Protein AF-A0A4V2A1J6-F1 (afdb_monomer)

Secondary structure (DSSP, 8-state):
-HHHH----HHHHHHHHTT--EEE-TT-EEEEETTEEEEE---EEESSS-S---EEEEEEEEEETTEEEEEEEEEEETTEEEETTT---PPSSS--EEEEE-SS--SEEEESTTS-S--B----EEETTEEEE--PPBPEE-TTS------EEEEEEEEETTEEEEEEEES-GGGEEEEEEEEESSSSS-EEEEEEEGGGGTT-SEEEEEESSPPSEEEEEEEEEEETTS-EEEPPPEEEEE--------

Mean predicted aligned error: 15.99 Å

Nearest PDB structures (foldseek):
  3s98-assembly1_A  TM=4.367E-01  e=2.893E-04  Homo sapiens
  5mhm-assembly2_B  TM=3.097E-01  e=1.158E-02  Homo sapiens
  5mhm-assembly1_A  TM=3.144E-01  e=5.064E-02  Homo sapiens
  5mhl-assembly1_A  TM=2.784E-01  e=3.152E-02  Homo sapiens
  5mhl-assembly2_B  TM=2.631E-01  e=2.836E-02  Homo sapiens

Radius of gyration: 21.98 Å; Cα contacts (8 Å, |Δi|>4): 526; chains: 1; bounding box: 65×44×62 Å

pLDDT: mean 73.3, std 16.02, range [34.88, 97.25]

Sequence (250 aa):
MEAVSGLDLSGMFNDWIYSKGHASYANARWNNVGNKAVLFLPQTAVSADSSHFDMPIVIRFKRTSPVADTTIVLFDKGRNLYRVNNGVLSSPSGGTLIQVTLPFTPMTVEFDPFAEILAVPNTVTNTATNPFTYTIPVIAKDPAIALLATRVVDFTAQKEGKNARISWSVEQSQDYNAFEIERSTNGTVFEKIGNQTAAQNNGARNFNYTDVNIPAGIVYYRIKVIEKDGNNFYTKIASINNKVQESFVV

Structure (mmCIF, N/CA/C/O backbone):
data_AF-A0A4V2A1J6-F1
#
_entry.id   AF-A0A4V2A1J6-F1
#
loop_
_atom_site.group_PDB
_atom_site.id
_atom_site.type_symbol
_atom_site.label_atom_id
_atom_site.label_alt_id
_atom_site.label_comp_id
_atom_site.label_asym_id
_atom_site.label_entity_id
_atom_site.label_seq_id
_atom_site.pdbx_PDB_ins_code
_atom_site.Cartn_x
_atom_site.Cartn_y
_atom_site.Cartn_z
_atom_site.occupancy
_atom_site.B_iso_or_equiv
_atom_site.auth_seq_id
_atom_site.auth_comp_id
_atom_site.auth_asym_id
_atom_site.auth_atom_id
_atom_site.pdbx_PDB_model_num
ATOM 1 N N . MET A 1 1 ? 5.999 -22.333 -8.482 1.00 47.06 1 MET A N 1
ATOM 2 C CA . MET A 1 1 ? 5.599 -20.910 -8.455 1.00 47.06 1 MET A CA 1
ATOM 3 C C . MET A 1 1 ? 4.203 -20.751 -7.867 1.00 47.06 1 MET A C 1
ATOM 5 O O . MET A 1 1 ? 4.110 -20.090 -6.850 1.00 47.06 1 MET A O 1
ATOM 9 N N . GLU A 1 2 ? 3.174 -21.440 -8.376 1.00 45.44 2 GLU A N 1
ATOM 10 C CA . GLU A 1 2 ? 1.811 -21.445 -7.789 1.00 45.44 2 GLU A CA 1
ATOM 11 C C . GLU A 1 2 ? 1.769 -21.931 -6.333 1.00 45.44 2 GLU A C 1
ATOM 13 O O . GLU A 1 2 ? 1.178 -21.284 -5.478 1.00 45.44 2 GLU A O 1
ATOM 18 N N . ALA A 1 3 ? 2.487 -23.013 -6.009 1.00 40.75 3 ALA A N 1
ATOM 19 C CA . ALA A 1 3 ? 2.591 -23.523 -4.636 1.00 40.75 3 ALA A CA 1
ATOM 20 C C . ALA A 1 3 ? 3.317 -22.565 -3.663 1.00 40.75 3 ALA A C 1
ATOM 22 O O . ALA A 1 3 ? 3.222 -22.730 -2.452 1.00 40.75 3 ALA A O 1
ATOM 23 N N . VAL A 1 4 ? 4.050 -21.577 -4.190 1.00 44.00 4 VAL A N 1
ATOM 24 C CA . VAL A 1 4 ? 4.798 -20.573 -3.412 1.00 44.00 4 VAL A CA 1
ATOM 25 C C . VAL A 1 4 ? 4.050 -19.233 -3.376 1.00 44.00 4 VAL A C 1
ATOM 27 O O . VAL A 1 4 ? 4.161 -18.502 -2.398 1.00 44.00 4 VAL A O 1
ATOM 30 N N . SER A 1 5 ? 3.271 -18.908 -4.415 1.00 51.34 5 SER A N 1
ATOM 31 C CA . SER A 1 5 ? 2.488 -17.670 -4.514 1.00 51.34 5 SER A CA 1
ATOM 32 C C . SER A 1 5 ? 1.039 -17.805 -4.037 1.00 51.34 5 SER A C 1
ATOM 34 O O . SER A 1 5 ? 0.431 -16.794 -3.695 1.00 51.34 5 SER A O 1
ATOM 36 N N . GLY A 1 6 ? 0.474 -19.016 -4.029 1.00 50.34 6 GLY A N 1
ATOM 37 C CA . GLY A 1 6 ? -0.945 -19.272 -3.759 1.00 50.34 6 GLY A CA 1
ATOM 38 C C . GLY A 1 6 ? -1.894 -18.777 -4.859 1.00 50.34 6 GLY A C 1
ATOM 39 O O . GLY A 1 6 ? -3.096 -18.679 -4.624 1.00 50.34 6 GLY A O 1
ATOM 40 N N . LEU A 1 7 ? -1.370 -18.427 -6.038 1.00 53.28 7 LEU A N 1
ATOM 41 C CA . LEU A 1 7 ? -2.133 -17.869 -7.157 1.00 53.28 7 LEU A CA 1
ATOM 42 C C . LEU A 1 7 ? -2.148 -18.845 -8.339 1.00 53.28 7 LEU A C 1
ATOM 44 O O . LEU A 1 7 ? -1.105 -19.396 -8.678 1.00 53.28 7 LEU A O 1
ATOM 48 N N . ASP A 1 8 ? -3.319 -19.006 -8.961 1.00 64.19 8 ASP A N 1
ATOM 49 C CA . ASP A 1 8 ? -3.513 -19.724 -10.231 1.00 64.19 8 ASP A CA 1
ATOM 50 C C . ASP A 1 8 ? -2.909 -18.921 -11.393 1.00 64.19 8 ASP A C 1
ATOM 52 O O . ASP A 1 8 ? -3.272 -17.756 -11.597 1.00 64.19 8 ASP A O 1
ATOM 56 N N . LEU A 1 9 ? -1.976 -19.542 -12.118 1.00 62.12 9 LEU A N 1
ATOM 57 C CA . LEU A 1 9 ? -1.235 -18.976 -13.245 1.00 62.12 9 LEU A CA 1
ATOM 58 C C . LEU A 1 9 ? -1.689 -19.556 -14.595 1.00 62.12 9 LEU A C 1
ATOM 60 O O . LEU A 1 9 ? -1.100 -19.232 -15.627 1.00 62.12 9 LEU A O 1
ATOM 64 N N . SER A 1 10 ? -2.746 -20.372 -14.625 1.00 66.19 10 SER A N 1
ATOM 65 C CA . SER A 1 10 ? -3.243 -21.023 -15.848 1.00 66.19 10 SER A CA 1
ATOM 66 C C . SER A 1 10 ? -3.598 -20.019 -16.953 1.00 66.19 10 SER A C 1
ATOM 68 O O . SER A 1 10 ? -3.353 -20.277 -18.131 1.00 66.19 10 SER A O 1
ATOM 70 N N . GLY A 1 11 ? -4.130 -18.848 -16.585 1.00 62.91 11 GLY A N 1
ATOM 71 C CA . GLY A 1 11 ? -4.428 -17.760 -17.526 1.00 62.91 11 GLY A CA 1
ATOM 72 C C . GLY A 1 11 ? -3.178 -17.217 -18.226 1.00 62.91 11 GLY A C 1
ATOM 73 O O . GLY A 1 11 ? -3.150 -17.136 -19.451 1.00 62.91 11 GLY A O 1
ATOM 74 N N . MET A 1 12 ? -2.111 -16.958 -17.461 1.00 64.81 12 MET A N 1
ATOM 75 C CA . MET A 1 12 ? -0.822 -16.480 -17.975 1.00 64.81 12 MET A CA 1
ATOM 76 C C . MET A 1 12 ? -0.219 -17.461 -18.992 1.00 64.81 12 MET A C 1
ATOM 78 O O . MET A 1 12 ? 0.225 -17.054 -20.064 1.00 64.81 12 MET A O 1
ATOM 82 N N . PHE A 1 13 ? -0.218 -18.762 -18.678 1.00 62.69 13 PHE A N 1
ATOM 83 C CA . PHE A 1 13 ? 0.326 -19.779 -19.583 1.00 62.69 13 PHE A CA 1
ATOM 84 C C . PHE A 1 13 ? -0.516 -19.947 -20.847 1.00 62.69 13 PHE A C 1
ATOM 86 O O . PHE A 1 13 ? 0.049 -20.129 -21.920 1.00 62.69 13 PHE A O 1
ATOM 93 N N . ASN A 1 14 ? -1.843 -19.849 -20.752 1.00 63.69 14 ASN A N 1
ATOM 94 C CA . ASN A 1 14 ? -2.707 -19.906 -21.929 1.00 63.69 14 ASN A CA 1
ATOM 95 C C . ASN A 1 14 ? -2.466 -18.711 -22.857 1.00 63.69 14 ASN A C 1
ATOM 97 O O . ASN A 1 14 ? -2.272 -18.899 -24.056 1.00 63.69 14 ASN A O 1
ATOM 101 N N . ASP A 1 15 ? -2.417 -17.494 -22.322 1.00 60.91 15 ASP A N 1
ATOM 102 C CA . ASP A 1 15 ? -2.165 -16.300 -23.133 1.00 60.91 15 ASP A CA 1
ATOM 103 C C . ASP A 1 15 ? -0.782 -16.340 -23.803 1.00 60.91 15 ASP A C 1
ATOM 105 O O . ASP A 1 15 ? -0.644 -15.934 -24.962 1.00 60.91 15 ASP A O 1
ATOM 109 N N . TRP A 1 16 ? 0.210 -16.923 -23.117 1.00 58.53 16 TRP A N 1
ATOM 110 C CA . TRP A 1 16 ? 1.543 -17.179 -23.660 1.00 58.53 16 TRP A CA 1
ATOM 111 C C . TRP A 1 16 ? 1.548 -18.245 -24.770 1.00 58.53 16 TRP A C 1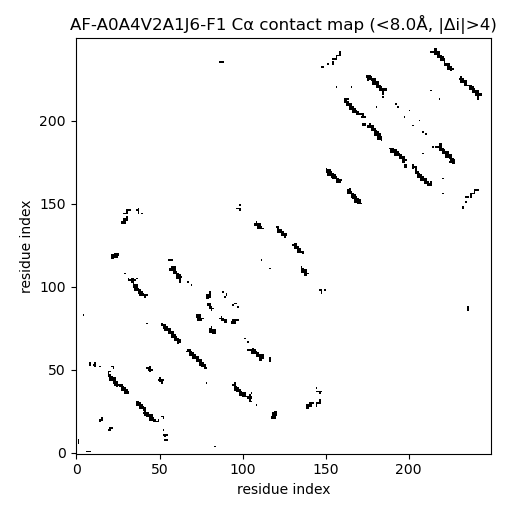
ATOM 113 O O . TRP A 1 16 ? 2.028 -17.976 -25.871 1.00 58.53 16 TRP A O 1
ATOM 123 N N . ILE A 1 17 ? 0.981 -19.433 -24.523 1.00 58.38 17 ILE A N 1
ATOM 124 C CA . ILE A 1 17 ? 0.930 -20.548 -25.492 1.00 58.38 17 ILE A CA 1
ATOM 125 C C . ILE A 1 17 ? 0.201 -20.126 -26.770 1.00 58.38 17 ILE A C 1
ATOM 127 O O . ILE A 1 17 ? 0.632 -20.458 -27.874 1.00 58.38 17 ILE A O 1
ATOM 131 N N . TYR A 1 18 ? -0.888 -19.370 -26.634 1.00 65.50 18 TYR A N 1
ATOM 132 C CA . TYR A 1 18 ? -1.712 -18.954 -27.767 1.00 65.50 18 TYR A CA 1
ATOM 133 C C . TYR A 1 18 ? -1.254 -17.640 -28.413 1.00 65.50 18 TYR A C 1
ATOM 135 O O . TYR A 1 18 ? -1.967 -17.115 -29.264 1.00 65.50 18 TYR A O 1
ATOM 143 N N . SER A 1 19 ? -0.067 -17.123 -28.054 1.00 58.09 19 SER A N 1
ATOM 144 C CA . SER A 1 19 ? 0.533 -15.917 -28.651 1.00 58.09 19 SER A CA 1
ATOM 145 C C . SER A 1 19 ? -0.418 -14.719 -28.675 1.00 58.09 19 SER A C 1
ATOM 147 O O . SER A 1 19 ? -0.394 -13.906 -29.600 1.00 58.09 19 SER A O 1
ATOM 149 N N . LYS A 1 20 ? -1.252 -14.582 -27.640 1.00 63.62 20 LYS A N 1
ATOM 150 C CA . LYS A 1 20 ? -2.269 -13.531 -27.552 1.00 63.62 20 LYS A CA 1
ATOM 151 C C . LYS A 1 20 ? -1.681 -12.161 -27.231 1.00 63.62 20 LYS A C 1
ATOM 153 O O . LYS A 1 20 ? -2.426 -11.297 -26.811 1.00 63.62 20 LYS A O 1
ATOM 158 N N . GLY A 1 21 ? -0.378 -11.945 -27.420 1.00 69.50 21 GLY A N 1
ATOM 159 C CA . GLY A 1 21 ? 0.348 -10.712 -27.118 1.00 69.50 21 GLY A CA 1
ATOM 160 C C . GLY A 1 21 ? 1.151 -10.768 -25.820 1.00 69.50 21 GLY A C 1
ATOM 161 O O . GLY A 1 21 ? 1.456 -11.843 -25.309 1.00 69.50 21 GLY A O 1
ATOM 162 N N . HIS A 1 22 ? 1.557 -9.598 -25.324 1.00 71.62 22 HIS A N 1
ATOM 163 C CA . HIS A 1 22 ? 2.368 -9.471 -24.110 1.00 71.62 22 HIS A CA 1
ATOM 164 C C . HIS A 1 22 ? 2.013 -8.208 -23.325 1.00 71.62 22 HIS A C 1
ATOM 166 O O . HIS A 1 22 ? 1.487 -7.236 -23.868 1.00 71.62 22 HIS A O 1
ATOM 172 N N . ALA A 1 23 ? 2.342 -8.201 -22.041 1.00 76.88 23 ALA A N 1
ATOM 173 C CA . ALA A 1 23 ? 2.271 -7.008 -21.217 1.00 76.88 23 ALA A CA 1
ATOM 174 C C . ALA A 1 23 ? 3.531 -6.147 -21.346 1.00 76.88 23 ALA A C 1
ATOM 176 O O . ALA A 1 23 ? 4.656 -6.647 -21.426 1.00 76.88 23 ALA A O 1
ATOM 177 N N . SER A 1 24 ? 3.335 -4.834 -21.308 1.00 76.94 24 SER A N 1
ATOM 178 C CA . SER A 1 24 ? 4.396 -3.832 -21.290 1.00 76.94 24 SER A CA 1
ATOM 179 C C . SER A 1 24 ? 4.245 -2.917 -20.081 1.00 76.94 24 SER A C 1
ATOM 181 O O . SER A 1 24 ? 3.139 -2.469 -19.783 1.00 76.94 24 SER A O 1
ATOM 183 N N . TYR A 1 25 ? 5.367 -2.597 -19.432 1.00 79.25 25 TYR A N 1
ATOM 184 C CA . TYR A 1 25 ? 5.448 -1.627 -18.332 1.00 79.25 25 TYR A CA 1
ATOM 185 C C . TYR A 1 25 ? 6.340 -0.438 -18.697 1.00 79.25 25 TYR A C 1
ATOM 187 O O . TYR A 1 25 ? 7.050 0.101 -17.852 1.00 79.25 25 TYR A O 1
ATOM 195 N N . ALA A 1 26 ? 6.326 -0.015 -19.964 1.00 74.62 26 ALA A N 1
ATOM 196 C CA . ALA A 1 26 ? 7.235 1.010 -20.486 1.00 74.62 26 ALA A CA 1
ATOM 197 C C . ALA A 1 26 ? 7.223 2.342 -19.706 1.00 74.62 26 ALA A C 1
ATOM 199 O O . ALA A 1 26 ? 8.220 3.056 -19.698 1.00 74.62 26 ALA A O 1
ATOM 200 N N . ASN A 1 27 ? 6.118 2.662 -19.025 1.00 74.00 27 ASN A N 1
ATOM 201 C CA . ASN A 1 27 ? 5.972 3.874 -18.211 1.00 74.00 27 ASN A CA 1
ATOM 202 C C . ASN A 1 27 ? 6.105 3.601 -16.705 1.00 74.00 27 ASN A C 1
ATOM 204 O O . ASN A 1 27 ? 5.568 4.353 -15.886 1.00 74.00 27 ASN A O 1
ATOM 208 N N . ALA A 1 28 ? 6.773 2.507 -16.331 1.00 80.50 28 ALA A N 1
ATOM 209 C CA . ALA A 1 28 ? 7.104 2.236 -14.946 1.00 80.50 28 ALA A CA 1
ATOM 210 C C . ALA A 1 28 ? 7.946 3.382 -14.379 1.00 80.50 28 ALA A C 1
ATOM 212 O O . ALA A 1 28 ? 8.952 3.798 -14.955 1.00 80.50 28 ALA A O 1
ATOM 213 N N . ARG A 1 29 ? 7.534 3.886 -13.223 1.00 81.06 29 ARG A N 1
ATOM 214 C CA . ARG A 1 29 ? 8.205 4.987 -12.528 1.00 81.06 29 ARG A CA 1
ATOM 215 C C . ARG A 1 29 ? 8.158 4.734 -11.027 1.00 81.06 29 ARG A C 1
ATOM 217 O O . ARG A 1 29 ? 7.282 4.017 -10.541 1.00 81.06 29 ARG A O 1
ATOM 224 N N . TRP A 1 30 ? 9.105 5.287 -10.282 1.00 83.81 30 TRP A N 1
ATOM 225 C CA . TRP A 1 30 ? 9.179 5.089 -8.835 1.00 83.81 30 TRP A CA 1
ATOM 226 C C . TRP A 1 30 ? 9.566 6.362 -8.092 1.00 83.81 30 TRP A C 1
ATOM 228 O O . TRP A 1 30 ? 10.126 7.287 -8.668 1.00 83.81 30 TRP A O 1
ATOM 238 N N . ASN A 1 31 ? 9.299 6.405 -6.795 1.00 78.94 31 ASN A N 1
ATOM 239 C CA . ASN A 1 31 ? 9.805 7.443 -5.905 1.00 78.94 31 ASN A CA 1
ATOM 240 C C . ASN A 1 31 ? 10.069 6.859 -4.516 1.00 78.94 31 ASN A C 1
ATOM 242 O O . ASN A 1 31 ? 9.611 5.759 -4.205 1.00 78.94 31 ASN A O 1
ATOM 246 N N . ASN A 1 32 ? 10.798 7.575 -3.664 1.00 76.44 32 ASN A N 1
ATOM 247 C CA . ASN A 1 32 ? 10.993 7.166 -2.279 1.00 76.44 32 ASN A CA 1
ATOM 248 C C . ASN A 1 32 ? 11.185 8.343 -1.322 1.00 76.44 32 ASN A C 1
ATOM 250 O O . ASN A 1 32 ? 11.805 9.347 -1.670 1.00 76.44 32 ASN A O 1
ATOM 254 N N . VAL A 1 33 ? 10.739 8.150 -0.080 1.00 72.50 33 VAL A N 1
ATOM 255 C CA . VAL A 1 33 ? 11.100 8.976 1.079 1.00 72.50 33 VAL A CA 1
ATOM 256 C C . VAL A 1 33 ? 11.675 8.047 2.141 1.00 72.50 33 VAL A C 1
ATOM 258 O O . VAL A 1 33 ? 11.005 7.135 2.625 1.00 72.50 33 VAL A O 1
ATOM 261 N N . GLY A 1 34 ? 12.956 8.237 2.464 1.00 77.88 34 GLY A N 1
ATOM 262 C CA . GLY A 1 34 ? 13.694 7.290 3.297 1.00 77.88 34 GLY A CA 1
ATOM 263 C C . GLY A 1 34 ? 13.646 5.874 2.711 1.00 77.88 34 GLY A C 1
ATOM 264 O O . GLY A 1 34 ? 13.863 5.672 1.514 1.00 77.88 34 GLY A O 1
ATOM 265 N N . ASN A 1 35 ? 13.328 4.896 3.553 1.00 73.31 35 ASN A N 1
ATOM 266 C CA . ASN A 1 35 ? 13.247 3.482 3.190 1.00 73.31 35 ASN A CA 1
ATOM 267 C C . ASN A 1 35 ? 11.887 3.043 2.615 1.00 73.31 35 ASN A C 1
ATOM 269 O O . ASN A 1 35 ? 11.671 1.848 2.407 1.00 73.31 35 ASN A O 1
ATOM 273 N N . LYS A 1 36 ? 10.969 3.981 2.365 1.00 68.88 36 LYS A N 1
ATOM 274 C CA . LYS A 1 36 ? 9.671 3.709 1.741 1.00 68.88 36 LYS A CA 1
ATOM 275 C C . LYS A 1 36 ? 9.736 4.058 0.266 1.00 68.88 36 LYS A C 1
ATOM 277 O O . LYS A 1 36 ? 9.927 5.223 -0.076 1.00 68.88 36 LYS A O 1
ATOM 282 N N . ALA A 1 37 ? 9.579 3.056 -0.591 1.00 78.25 37 ALA A N 1
ATOM 283 C CA . ALA A 1 37 ? 9.518 3.222 -2.035 1.00 78.25 37 ALA A CA 1
ATOM 284 C C . ALA A 1 37 ? 8.089 3.033 -2.543 1.00 78.25 37 ALA A C 1
ATOM 286 O O . ALA A 1 37 ? 7.386 2.134 -2.090 1.00 78.25 37 ALA A O 1
ATOM 287 N N . VAL A 1 38 ? 7.686 3.843 -3.516 1.00 75.44 38 VAL A N 1
ATOM 288 C CA . VAL A 1 38 ? 6.442 3.675 -4.271 1.00 75.44 38 VAL A CA 1
ATOM 289 C C . VAL A 1 38 ? 6.781 3.413 -5.720 1.00 75.44 38 VAL A C 1
ATOM 291 O O . VAL A 1 38 ? 7.600 4.116 -6.305 1.00 75.44 38 VAL A O 1
ATOM 294 N N . LEU A 1 39 ? 6.149 2.395 -6.283 1.00 80.94 39 LEU A N 1
ATOM 295 C CA . LEU A 1 39 ? 6.241 2.018 -7.684 1.00 80.94 39 LEU A CA 1
ATOM 296 C C . LEU A 1 39 ? 4.904 2.327 -8.346 1.00 80.94 39 LEU A C 1
ATOM 298 O O . LEU A 1 39 ? 3.865 2.008 -7.782 1.00 80.94 39 LEU A O 1
ATOM 302 N N . PHE A 1 40 ? 4.938 2.899 -9.540 1.00 77.12 40 PHE A N 1
ATOM 303 C CA . PHE A 1 40 ? 3.832 2.941 -10.487 1.00 77.12 40 PHE A CA 1
ATOM 304 C C . PHE A 1 40 ? 4.202 2.014 -11.648 1.00 77.12 40 PHE A C 1
ATOM 306 O O . PHE A 1 40 ? 5.189 2.280 -12.330 1.00 77.12 40 PHE A O 1
ATOM 313 N N . LEU A 1 41 ? 3.454 0.936 -11.864 1.00 81.06 41 LEU A N 1
ATOM 314 C CA . LEU A 1 41 ? 3.712 -0.091 -12.881 1.00 81.06 41 LEU A CA 1
ATOM 315 C C . LEU A 1 41 ? 2.540 -0.211 -13.874 1.00 81.06 41 LEU A C 1
ATOM 317 O O . LEU A 1 41 ? 1.743 -1.142 -13.767 1.00 81.06 41 LEU A O 1
ATOM 321 N N . PRO A 1 42 ? 2.362 0.753 -14.799 1.00 75.94 42 PRO A N 1
ATOM 322 C CA . PRO A 1 42 ? 1.215 0.796 -15.705 1.00 75.94 42 PRO A CA 1
ATOM 323 C C . PRO A 1 42 ? 1.359 -0.294 -16.744 1.00 75.94 42 PRO A C 1
ATOM 325 O O . PRO A 1 42 ? 2.266 -0.232 -17.574 1.00 75.94 42 PRO A O 1
ATOM 328 N N . GLN A 1 43 ? 0.460 -1.271 -16.698 1.00 80.06 43 GLN A N 1
ATOM 329 C CA . GLN A 1 43 ? 0.437 -2.308 -17.704 1.00 80.06 43 GLN A CA 1
ATOM 330 C C . GLN A 1 43 ? -0.315 -1.829 -18.942 1.00 80.06 43 GLN A C 1
ATOM 332 O O . GLN A 1 43 ? -1.500 -1.495 -18.881 1.00 80.06 43 GLN A O 1
ATOM 337 N N . THR A 1 44 ? 0.366 -1.868 -20.077 1.00 74.88 44 THR A N 1
ATOM 338 C CA . THR A 1 44 ? -0.260 -1.793 -21.392 1.00 74.88 44 THR A CA 1
ATOM 339 C C . THR A 1 44 ? -0.248 -3.189 -21.994 1.00 74.88 44 THR A C 1
ATOM 341 O O . THR A 1 44 ? 0.821 -3.765 -22.199 1.00 74.88 44 THR A O 1
ATOM 344 N N . ALA A 1 45 ? -1.426 -3.735 -22.289 1.00 69.62 45 ALA A N 1
ATOM 345 C CA . ALA A 1 45 ? -1.527 -4.953 -23.078 1.00 69.62 45 ALA A CA 1
ATOM 346 C C . ALA A 1 45 ? -1.188 -4.642 -24.539 1.00 69.62 45 ALA A C 1
ATOM 348 O O . ALA A 1 45 ? -1.796 -3.773 -25.163 1.00 69.62 45 ALA A O 1
ATOM 349 N N . VAL A 1 46 ? -0.212 -5.355 -25.087 1.00 64.00 46 VAL A N 1
ATOM 350 C CA . VAL A 1 46 ? 0.168 -5.281 -26.495 1.00 64.00 46 VAL A CA 1
ATOM 351 C C . VAL A 1 46 ? -0.473 -6.475 -27.198 1.00 64.00 46 VAL A C 1
ATOM 353 O O . VAL A 1 46 ? 0.184 -7.482 -27.464 1.00 64.00 46 VAL A O 1
ATOM 356 N N . SER A 1 47 ? -1.792 -6.397 -27.416 1.00 64.94 47 SER A N 1
ATOM 357 C CA . SER A 1 47 ? -2.555 -7.403 -28.167 1.00 64.94 47 SER A CA 1
ATOM 358 C C . SER A 1 47 ? -3.894 -6.906 -28.710 1.00 64.94 47 SER A C 1
ATOM 360 O O . SER A 1 47 ? -4.412 -5.898 -28.236 1.00 64.94 47 SER A O 1
ATOM 362 N N . ALA A 1 48 ? -4.463 -7.642 -29.672 1.00 55.03 48 ALA A N 1
ATOM 363 C CA . ALA A 1 48 ? -5.799 -7.384 -30.215 1.00 55.03 48 ALA A CA 1
ATOM 364 C C . ALA A 1 48 ? -6.944 -7.941 -29.340 1.00 55.03 48 ALA A C 1
ATOM 366 O O . ALA A 1 48 ? -8.049 -7.404 -29.387 1.00 55.03 48 ALA A O 1
ATOM 367 N N . ASP A 1 49 ? -6.679 -8.973 -28.529 1.00 58.12 49 ASP A N 1
ATOM 368 C CA . ASP A 1 49 ? -7.727 -9.797 -27.900 1.00 58.12 49 ASP A CA 1
ATOM 369 C C . ASP A 1 49 ? -7.799 -9.672 -26.373 1.00 58.12 49 ASP A C 1
ATOM 371 O O . ASP A 1 49 ? -8.808 -10.033 -25.766 1.00 58.12 49 ASP A O 1
ATOM 375 N N . SER A 1 50 ? -6.749 -9.153 -25.734 1.00 64.19 50 SER A N 1
ATOM 376 C CA . SER A 1 50 ? -6.728 -8.886 -24.300 1.00 64.19 50 SER A CA 1
ATOM 377 C C . SER A 1 50 ? -6.313 -7.451 -24.003 1.00 64.19 50 SER A C 1
ATOM 379 O O . SER A 1 50 ? -5.343 -6.926 -24.547 1.00 64.19 50 SER A O 1
ATOM 381 N N . SER A 1 51 ? -7.046 -6.823 -23.083 1.00 69.25 51 SER A N 1
ATOM 382 C CA . SER A 1 51 ? -6.722 -5.492 -22.559 1.00 69.25 51 SER A CA 1
ATOM 383 C C . SER A 1 51 ? -5.826 -5.534 -21.316 1.00 69.25 51 SER A C 1
ATOM 385 O O . SER A 1 51 ? -5.480 -4.475 -20.793 1.00 69.25 51 SER A O 1
ATOM 387 N N . HIS A 1 52 ? -5.488 -6.731 -20.814 1.00 76.50 52 HIS A N 1
ATOM 388 C CA . HIS A 1 52 ? -4.696 -6.927 -19.599 1.00 76.50 52 HIS A CA 1
ATOM 389 C C . HIS A 1 52 ? -4.184 -8.370 -19.475 1.00 76.50 52 HIS A C 1
ATOM 391 O O . HIS A 1 52 ? -4.925 -9.308 -19.751 1.00 76.50 52 HIS A O 1
ATOM 397 N N . PHE A 1 53 ? -2.962 -8.554 -18.992 1.00 76.62 53 PHE A N 1
ATOM 398 C CA . PHE A 1 53 ? -2.370 -9.859 -18.718 1.00 76.62 53 PHE A CA 1
ATOM 399 C C . PHE A 1 53 ? -2.056 -10.004 -17.235 1.00 76.62 53 PHE A C 1
ATOM 401 O O . PHE A 1 53 ? -1.404 -9.147 -16.639 1.00 76.62 53 PHE A O 1
ATOM 408 N N . ASP A 1 54 ? -2.462 -11.127 -16.658 1.00 79.00 54 ASP A N 1
ATOM 409 C CA . ASP A 1 54 ? -2.049 -11.483 -15.309 1.00 79.00 54 ASP A CA 1
ATOM 410 C C . ASP A 1 54 ? -0.595 -11.981 -15.348 1.00 79.00 54 ASP A C 1
ATOM 412 O O . ASP A 1 54 ? -0.265 -12.887 -16.117 1.00 79.00 54 ASP A O 1
ATOM 416 N N . MET A 1 55 ? 0.291 -11.408 -14.531 1.00 77.12 55 MET A N 1
ATOM 417 C CA . MET A 1 55 ? 1.714 -11.749 -14.570 1.00 77.12 55 MET A CA 1
ATOM 418 C C . MET A 1 55 ? 2.477 -11.463 -13.271 1.00 77.12 55 MET A C 1
ATOM 420 O O . MET A 1 55 ? 2.181 -10.494 -12.566 1.00 77.12 55 MET A O 1
ATOM 424 N N . PRO A 1 56 ? 3.520 -12.252 -12.962 1.00 80.00 56 PRO A N 1
ATOM 425 C CA . PRO A 1 56 ? 4.505 -11.869 -11.964 1.00 80.00 56 PRO A CA 1
ATOM 426 C C . PRO A 1 56 ? 5.365 -10.698 -12.462 1.00 80.00 56 PRO A C 1
ATOM 428 O O . PRO A 1 56 ? 5.728 -10.620 -13.635 1.00 80.00 56 PRO A O 1
ATOM 431 N N . ILE A 1 57 ? 5.740 -9.812 -11.543 1.00 81.50 57 ILE A N 1
ATOM 432 C CA . ILE A 1 57 ? 6.685 -8.717 -11.762 1.00 81.50 57 ILE A CA 1
ATOM 433 C C . ILE A 1 57 ? 7.813 -8.830 -10.736 1.00 81.50 57 ILE A C 1
ATOM 435 O O . ILE A 1 57 ? 7.557 -8.858 -9.532 1.00 81.50 57 ILE A O 1
ATOM 439 N N . VAL A 1 58 ? 9.067 -8.845 -11.189 1.00 84.12 58 VAL A N 1
ATOM 440 C CA . VAL A 1 58 ? 10.247 -8.887 -10.313 1.00 84.12 58 VAL A CA 1
ATOM 441 C C . VAL A 1 58 ? 10.911 -7.514 -10.285 1.00 84.12 58 VAL A C 1
ATOM 443 O O . VAL A 1 58 ? 11.208 -6.942 -11.331 1.00 84.12 58 VAL A O 1
ATOM 446 N N . ILE A 1 59 ? 11.152 -6.980 -9.086 1.00 86.00 59 ILE A N 1
ATOM 447 C CA . ILE A 1 59 ? 11.750 -5.654 -8.883 1.00 86.00 59 ILE A CA 1
ATOM 448 C C . ILE A 1 59 ? 12.909 -5.765 -7.896 1.00 86.00 59 ILE A C 1
ATOM 450 O O . ILE A 1 59 ? 12.749 -6.343 -6.819 1.00 86.00 59 ILE A O 1
ATOM 454 N N . ARG A 1 60 ? 14.059 -5.164 -8.215 1.00 88.25 60 ARG A N 1
ATOM 455 C CA . ARG A 1 60 ? 15.204 -5.073 -7.296 1.00 88.25 60 ARG A CA 1
ATOM 456 C C . ARG A 1 60 ? 15.525 -3.631 -6.942 1.00 88.25 60 ARG A C 1
ATOM 458 O O . ARG A 1 60 ? 15.723 -2.795 -7.812 1.00 88.25 60 ARG A O 1
ATOM 465 N N . PHE A 1 61 ? 15.654 -3.370 -5.648 1.00 87.38 61 PHE A N 1
ATOM 466 C CA . PHE A 1 61 ? 16.111 -2.104 -5.084 1.00 87.38 61 PHE A CA 1
ATOM 467 C C . PHE A 1 61 ? 17.585 -2.200 -4.698 1.00 87.38 61 PHE A C 1
ATOM 469 O O . PHE A 1 61 ? 17.994 -3.225 -4.152 1.00 87.38 61 PHE A O 1
ATOM 476 N N . LYS A 1 62 ? 18.367 -1.135 -4.920 1.00 88.50 62 LYS A N 1
ATOM 477 C CA . LYS A 1 62 ? 19.790 -1.065 -4.535 1.00 88.50 62 LYS A CA 1
ATOM 478 C C . LYS A 1 62 ? 20.139 0.237 -3.810 1.00 88.50 62 LYS A C 1
ATOM 480 O O . LYS A 1 62 ? 19.571 1.291 -4.098 1.00 88.50 62 LYS A O 1
ATOM 485 N N . ARG A 1 63 ? 21.117 0.174 -2.903 1.00 88.62 63 ARG A N 1
ATOM 486 C CA . ARG A 1 63 ? 21.814 1.307 -2.266 1.00 88.62 63 ARG A CA 1
ATOM 487 C C . ARG A 1 63 ? 23.324 1.138 -2.460 1.00 88.62 63 ARG A C 1
ATOM 489 O O . ARG A 1 63 ? 23.825 0.030 -2.299 1.00 88.62 63 ARG A O 1
ATOM 496 N N . THR A 1 64 ? 24.049 2.214 -2.784 1.00 81.81 64 THR A N 1
ATOM 497 C CA . THR A 1 64 ? 25.495 2.148 -3.090 1.00 81.81 64 THR A CA 1
ATOM 498 C C . THR A 1 64 ? 26.403 2.274 -1.866 1.00 81.81 64 THR A C 1
ATOM 500 O O . THR A 1 64 ? 27.547 1.835 -1.924 1.00 81.81 64 THR A O 1
ATOM 503 N N . SER A 1 65 ? 25.921 2.833 -0.750 1.00 80.88 65 SER A N 1
ATOM 504 C CA . SER A 1 65 ? 26.695 2.912 0.493 1.00 80.88 65 SER A CA 1
ATOM 505 C C . SER A 1 65 ? 25.811 2.905 1.755 1.00 80.88 65 SER A C 1
ATOM 507 O O . SER A 1 65 ? 24.931 3.760 1.887 1.00 80.88 65 SER A O 1
ATOM 509 N N . PRO A 1 66 ? 26.021 1.953 2.688 1.00 80.38 66 PRO A N 1
ATOM 510 C CA . PRO A 1 66 ? 26.684 0.673 2.436 1.00 80.38 66 PRO A CA 1
ATOM 511 C C . PRO A 1 66 ? 25.908 -0.120 1.369 1.00 80.38 66 PRO A C 1
ATOM 513 O O . PRO A 1 66 ? 24.689 0.059 1.229 1.00 80.38 66 PRO A O 1
ATOM 516 N N . VAL A 1 67 ? 26.622 -0.962 0.612 1.00 86.62 67 VAL A N 1
ATOM 517 C CA . VAL A 1 67 ? 26.045 -1.783 -0.465 1.00 86.62 67 VAL A CA 1
ATOM 518 C C . VAL A 1 67 ? 24.957 -2.676 0.120 1.00 86.62 67 VAL A C 1
ATOM 520 O O . VAL A 1 67 ? 25.224 -3.499 0.991 1.00 86.62 67 VAL A O 1
ATOM 523 N N . ALA A 1 68 ? 23.723 -2.470 -0.327 1.00 87.38 68 ALA A N 1
ATOM 524 C CA . ALA A 1 68 ? 22.574 -3.261 0.089 1.00 87.38 68 ALA A CA 1
ATOM 525 C C . ALA A 1 68 ? 21.597 -3.395 -1.076 1.00 87.38 68 ALA A C 1
ATOM 527 O O . ALA A 1 68 ? 21.369 -2.427 -1.808 1.00 87.38 68 ALA A O 1
ATOM 528 N N . ASP A 1 69 ? 21.008 -4.575 -1.229 1.00 89.81 69 ASP A N 1
ATOM 529 C CA . ASP A 1 69 ? 19.973 -4.844 -2.212 1.00 89.81 69 ASP A CA 1
ATOM 530 C C . ASP A 1 69 ? 18.792 -5.617 -1.608 1.00 89.81 69 ASP A C 1
ATOM 532 O O . ASP A 1 69 ? 18.849 -6.206 -0.528 1.00 89.81 69 ASP A O 1
ATOM 536 N N . THR A 1 70 ? 17.636 -5.515 -2.255 1.00 85.31 70 THR A N 1
ATOM 537 C CA . THR A 1 70 ? 16.429 -6.260 -1.882 1.00 85.31 70 THR A CA 1
ATOM 538 C C . THR A 1 70 ? 15.614 -6.499 -3.139 1.00 85.31 70 THR A C 1
ATOM 540 O O . THR A 1 70 ? 15.265 -5.551 -3.842 1.00 85.31 70 THR A O 1
ATOM 543 N N . THR A 1 71 ? 15.311 -7.766 -3.418 1.00 86.81 71 THR A N 1
ATOM 544 C CA . THR A 1 71 ? 14.462 -8.171 -4.545 1.00 86.81 71 THR A CA 1
ATOM 545 C C . THR A 1 71 ? 13.082 -8.543 -4.021 1.00 86.81 71 THR A C 1
ATOM 547 O O . THR A 1 71 ? 12.963 -9.234 -3.009 1.00 86.81 71 THR A O 1
ATOM 550 N N . ILE A 1 72 ? 12.040 -8.074 -4.697 1.00 80.69 72 ILE A N 1
ATOM 551 C CA . ILE A 1 72 ? 10.650 -8.399 -4.393 1.00 80.69 72 ILE A CA 1
ATOM 552 C C . ILE A 1 72 ? 9.963 -8.976 -5.626 1.00 80.69 72 ILE A C 1
ATOM 554 O O . ILE A 1 72 ? 10.326 -8.659 -6.760 1.00 80.69 72 ILE A O 1
ATOM 558 N N . VAL A 1 73 ? 8.932 -9.777 -5.376 1.00 81.94 73 VAL A N 1
ATOM 559 C CA . VAL A 1 73 ? 8.023 -10.285 -6.404 1.00 81.94 73 VAL A CA 1
ATOM 560 C C . VAL A 1 73 ? 6.639 -9.704 -6.149 1.00 81.94 73 VAL A C 1
ATOM 562 O O . VAL A 1 73 ? 6.122 -9.752 -5.027 1.00 81.94 73 VAL A O 1
ATOM 565 N N . LEU A 1 74 ? 6.067 -9.132 -7.197 1.00 80.81 74 LEU A N 1
ATOM 566 C CA . LEU A 1 74 ? 4.706 -8.630 -7.265 1.00 80.81 74 LEU A CA 1
ATOM 567 C C . LEU A 1 74 ? 3.913 -9.467 -8.269 1.00 80.81 74 LEU A C 1
ATOM 569 O O . LEU A 1 74 ? 4.492 -10.169 -9.092 1.00 80.81 74 LEU A O 1
ATOM 573 N N . PHE A 1 75 ? 2.596 -9.376 -8.210 1.00 79.19 75 PHE A N 1
ATOM 574 C CA . PHE A 1 75 ? 1.689 -9.956 -9.189 1.00 79.19 75 PHE A CA 1
ATOM 575 C C . PHE A 1 75 ? 0.760 -8.864 -9.691 1.00 79.19 75 PHE A C 1
ATOM 577 O O . PHE A 1 75 ? 0.085 -8.238 -8.882 1.00 79.19 75 PHE A O 1
ATOM 584 N N . ASP A 1 76 ? 0.729 -8.632 -10.996 1.00 80.62 76 ASP A N 1
ATOM 585 C CA . ASP A 1 76 ? -0.355 -7.893 -11.631 1.00 80.62 76 ASP A CA 1
ATOM 586 C C . ASP A 1 76 ? -1.448 -8.890 -11.990 1.00 80.62 76 ASP A C 1
ATOM 588 O O . ASP A 1 76 ? -1.178 -9.888 -12.656 1.00 80.62 76 ASP A O 1
ATOM 592 N N . LYS A 1 77 ? -2.647 -8.687 -11.455 1.00 76.56 77 LYS A N 1
ATOM 593 C CA . LYS A 1 77 ? -3.783 -9.572 -11.683 1.00 76.56 77 LYS A CA 1
ATOM 594 C C . LYS A 1 77 ? -5.072 -8.773 -11.727 1.00 76.56 77 LYS A C 1
ATOM 596 O O . LYS A 1 77 ? -5.401 -8.053 -10.784 1.00 76.56 77 LYS A O 1
ATOM 601 N N . GLY A 1 78 ? -5.836 -8.914 -12.805 1.00 72.25 78 GLY A N 1
ATOM 602 C CA . GLY A 1 78 ? -7.120 -8.231 -12.955 1.00 72.25 78 GLY A CA 1
ATOM 603 C C . GLY A 1 78 ? -7.027 -6.713 -12.750 1.00 72.25 78 GLY A C 1
ATOM 604 O O . GLY A 1 78 ? -7.907 -6.132 -12.113 1.00 72.25 78 GLY A O 1
ATOM 605 N N . ARG A 1 79 ? -5.963 -6.079 -13.266 1.00 72.06 79 ARG A N 1
ATOM 606 C CA . ARG A 1 79 ? -5.649 -4.638 -13.158 1.00 72.06 79 ARG A CA 1
ATOM 607 C C . ARG A 1 79 ? -5.345 -4.153 -11.739 1.00 72.06 79 ARG A C 1
ATOM 609 O O . ARG A 1 79 ? -5.603 -2.993 -11.413 1.00 72.06 79 ARG A O 1
ATOM 616 N N . ASN A 1 80 ? -4.832 -5.041 -10.896 1.00 72.69 80 ASN A N 1
ATOM 617 C CA . ASN A 1 80 ? -4.423 -4.743 -9.532 1.00 72.69 80 ASN A CA 1
ATOM 618 C C . ASN A 1 80 ? -3.047 -5.347 -9.256 1.00 72.69 80 ASN A C 1
ATOM 620 O O . ASN A 1 80 ? -2.766 -6.474 -9.654 1.00 72.69 80 ASN A O 1
ATOM 624 N N . LEU A 1 81 ? -2.221 -4.628 -8.494 1.00 75.50 81 LEU A N 1
ATOM 625 C CA . LEU A 1 81 ? -0.918 -5.115 -8.051 1.00 75.50 81 LEU A CA 1
ATOM 626 C C . LEU A 1 81 ? -1.005 -5.751 -6.658 1.00 75.50 81 LEU A C 1
ATOM 628 O O . LEU A 1 81 ? -1.523 -5.163 -5.707 1.00 75.50 81 LEU A O 1
ATOM 632 N N . TYR A 1 82 ? -0.415 -6.931 -6.514 1.00 71.62 82 TYR A N 1
ATOM 633 C CA . TYR A 1 82 ? -0.352 -7.703 -5.278 1.00 71.62 82 TYR A CA 1
ATOM 634 C C . TYR A 1 82 ? 1.102 -7.957 -4.889 1.00 71.62 82 TYR A C 1
ATOM 636 O O . TYR A 1 82 ? 1.930 -8.295 -5.730 1.00 71.62 82 TYR A O 1
ATOM 644 N N . ARG A 1 83 ? 1.424 -7.849 -3.597 1.00 69.75 83 ARG A N 1
ATOM 645 C CA . ARG A 1 83 ? 2.723 -8.270 -3.057 1.00 69.75 83 ARG A CA 1
ATOM 646 C C . ARG A 1 83 ? 2.606 -9.662 -2.447 1.00 69.75 83 ARG A C 1
ATOM 648 O O . ARG A 1 83 ? 1.710 -9.911 -1.637 1.00 69.75 83 ARG A O 1
ATOM 655 N N . VAL A 1 84 ? 3.554 -10.541 -2.762 1.00 57.69 84 VAL A N 1
ATOM 656 C CA . VAL A 1 84 ? 3.665 -11.852 -2.104 1.00 57.69 84 VAL A CA 1
ATOM 657 C C . VAL A 1 84 ? 3.934 -11.647 -0.609 1.00 57.69 84 VAL A C 1
ATOM 659 O O . VAL A 1 84 ? 4.790 -10.844 -0.238 1.00 57.69 84 VAL A O 1
ATOM 662 N N . ASN A 1 85 ? 3.191 -12.356 0.243 1.00 46.06 85 ASN A N 1
ATOM 663 C CA . ASN A 1 85 ? 3.284 -12.344 1.711 1.00 46.06 85 ASN A CA 1
ATOM 664 C C . ASN A 1 85 ? 2.787 -11.100 2.474 1.00 46.06 85 ASN A C 1
ATOM 666 O O . ASN A 1 85 ? 3.028 -11.053 3.673 1.00 46.06 85 ASN A O 1
ATOM 670 N N . ASN A 1 86 ? 2.077 -10.121 1.881 1.00 46.22 86 ASN A N 1
ATOM 671 C CA . ASN A 1 86 ? 1.568 -8.988 2.692 1.00 46.22 86 ASN A CA 1
ATOM 672 C C . ASN A 1 86 ? 0.239 -8.325 2.273 1.00 46.22 86 ASN A C 1
ATOM 674 O O . ASN A 1 86 ? -0.043 -7.214 2.718 1.00 46.22 86 ASN A O 1
ATOM 678 N N . GLY A 1 87 ? -0.618 -9.011 1.512 1.00 42.56 87 GLY A N 1
ATOM 679 C CA . GLY A 1 87 ? -2.002 -8.575 1.289 1.00 42.56 87 GLY A CA 1
ATOM 680 C C . GLY A 1 87 ? -2.169 -7.347 0.382 1.00 42.56 87 GLY A C 1
ATOM 681 O O . GLY A 1 87 ? -1.234 -6.616 0.074 1.00 42.56 87 GLY A O 1
ATOM 682 N N . VAL A 1 88 ? -3.400 -7.189 -0.096 1.00 41.72 88 VAL A N 1
ATOM 683 C CA . VAL A 1 88 ? -3.846 -6.261 -1.145 1.00 41.72 88 VAL A CA 1
ATOM 684 C C . VAL A 1 88 ? -3.518 -4.799 -0.811 1.00 41.72 88 VAL A C 1
ATOM 686 O O . VAL A 1 88 ? -3.954 -4.292 0.221 1.00 41.72 88 VAL A O 1
ATOM 689 N N . LEU A 1 89 ? -2.827 -4.099 -1.713 1.00 48.31 89 LEU A N 1
ATOM 690 C CA . LEU A 1 89 ? -2.865 -2.638 -1.787 1.00 48.31 89 LEU A CA 1
ATOM 691 C C . LEU A 1 89 ? -3.886 -2.310 -2.869 1.00 48.31 89 LEU A C 1
ATOM 693 O O . LEU A 1 89 ? -3.572 -2.310 -4.054 1.00 48.31 89 LEU A O 1
ATOM 697 N N . SER A 1 90 ? -5.148 -2.148 -2.471 1.00 39.62 90 SER A N 1
ATOM 698 C CA . SER A 1 90 ? -6.195 -1.820 -3.430 1.00 39.62 90 SER A CA 1
ATOM 699 C C . SER A 1 90 ? -5.862 -0.466 -4.020 1.00 39.62 90 SER A C 1
ATOM 701 O O . SER A 1 90 ? -5.813 0.537 -3.301 1.00 39.62 90 SER A O 1
ATOM 703 N N . SER A 1 91 ? -5.661 -0.431 -5.327 1.00 39.06 91 SER A N 1
ATOM 704 C CA . SE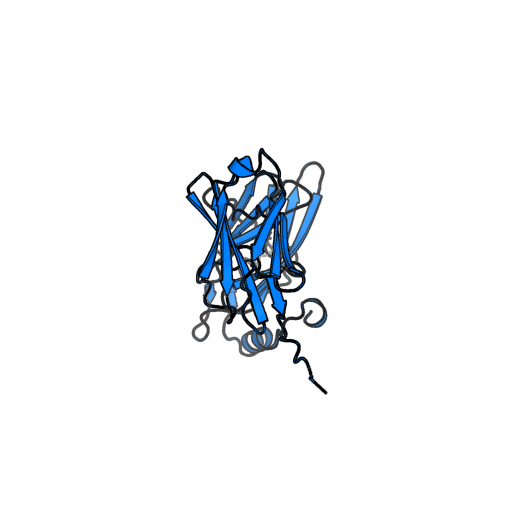R A 1 91 ? -5.775 0.824 -6.026 1.00 39.06 91 SER A CA 1
ATOM 705 C C . SER A 1 91 ? -7.239 1.286 -5.962 1.00 39.06 91 SER A C 1
ATOM 707 O O . SER A 1 91 ? -8.161 0.469 -6.062 1.00 39.06 91 SER A O 1
ATOM 709 N N . PRO A 1 92 ? -7.490 2.597 -5.904 1.00 36.75 92 PRO A N 1
ATOM 710 C CA . PRO A 1 92 ? -8.734 3.141 -6.415 1.00 36.75 92 PRO A CA 1
ATOM 711 C C . PRO A 1 92 ? -8.734 2.904 -7.934 1.00 36.75 92 PRO A C 1
ATOM 713 O O . PRO A 1 92 ? -7.825 3.373 -8.616 1.00 36.75 92 PRO A O 1
ATOM 716 N N . SER A 1 93 ? -9.673 2.099 -8.436 1.00 34.88 93 SER A N 1
ATOM 717 C CA . SER A 1 93 ? -10.050 1.955 -9.856 1.00 34.88 93 SER A CA 1
ATOM 718 C C . SER A 1 93 ? -8.906 1.976 -10.896 1.00 34.88 93 SER A C 1
ATOM 720 O O . SER A 1 93 ? -8.560 3.033 -11.419 1.00 34.88 93 SER A O 1
ATOM 722 N N . GLY A 1 94 ? -8.385 0.798 -11.267 1.00 47.62 94 GLY A N 1
ATOM 723 C CA . GLY A 1 94 ? -7.474 0.615 -12.414 1.00 47.62 94 GLY A CA 1
ATOM 724 C C . GLY A 1 94 ? -6.008 0.937 -12.135 1.00 47.62 94 GLY A C 1
ATOM 725 O O . GLY A 1 94 ? -5.306 1.443 -13.005 1.00 47.62 94 GLY A O 1
ATOM 726 N N . GLY A 1 95 ? -5.564 0.722 -10.908 1.00 53.12 95 GLY A N 1
ATOM 727 C CA . GLY A 1 95 ? -4.409 1.414 -10.390 1.00 53.12 95 GLY A CA 1
ATOM 728 C C . GLY A 1 95 ? -3.230 0.531 -10.054 1.00 53.12 95 GLY A C 1
ATOM 729 O O . GLY A 1 95 ? -3.238 -0.667 -9.797 1.00 53.12 95 GLY A O 1
ATOM 730 N N . THR A 1 96 ? -2.165 1.278 -10.112 1.00 63.50 96 THR A N 1
ATOM 731 C CA . THR A 1 96 ? -0.907 0.893 -10.703 1.00 63.50 96 THR A CA 1
ATOM 732 C C . THR A 1 96 ? 0.203 1.154 -9.693 1.00 63.50 96 THR A C 1
ATOM 734 O O . THR A 1 96 ? 1.377 0.980 -9.985 1.00 63.50 96 THR A O 1
ATOM 737 N N . LEU A 1 97 ? -0.180 1.641 -8.510 1.00 69.44 97 LEU A N 1
ATOM 738 C CA . LEU A 1 97 ? 0.687 2.120 -7.458 1.00 69.44 97 LEU A CA 1
ATOM 739 C C . LEU A 1 97 ? 0.819 1.066 -6.371 1.00 69.44 97 LEU A C 1
ATOM 741 O O . LEU A 1 97 ? -0.176 0.510 -5.910 1.00 69.44 97 LEU A O 1
ATOM 745 N N . ILE A 1 98 ? 2.044 0.849 -5.912 1.00 72.69 98 ILE A N 1
ATOM 746 C CA . ILE A 1 98 ? 2.331 -0.049 -4.804 1.00 72.69 98 ILE A CA 1
ATOM 747 C C . ILE A 1 98 ? 3.459 0.520 -3.944 1.00 72.69 98 ILE A C 1
ATOM 749 O O . ILE A 1 98 ? 4.481 0.965 -4.465 1.00 72.69 98 ILE A O 1
ATOM 753 N N . GLN A 1 99 ? 3.275 0.520 -2.621 1.00 75.50 99 GLN A N 1
ATOM 754 C CA . GLN A 1 99 ? 4.304 0.933 -1.666 1.00 75.50 99 GLN A CA 1
ATOM 755 C C . GLN A 1 99 ? 5.010 -0.278 -1.051 1.00 75.50 99 GLN A C 1
ATOM 757 O O . GLN A 1 99 ? 4.386 -1.276 -0.686 1.00 75.50 99 GLN A O 1
ATOM 762 N N . VAL A 1 100 ? 6.323 -0.155 -0.876 1.00 74.75 100 VAL A N 1
ATOM 763 C CA . VAL A 1 100 ? 7.197 -1.168 -0.294 1.00 74.75 100 VAL A CA 1
ATOM 764 C C . VAL A 1 100 ? 8.120 -0.511 0.732 1.00 74.75 100 VAL A C 1
ATOM 766 O O . VAL A 1 100 ? 8.790 0.477 0.438 1.00 74.75 100 VAL A O 1
ATOM 769 N N . THR A 1 101 ? 8.174 -1.075 1.938 1.00 78.25 101 THR A N 1
ATOM 770 C CA . THR A 1 101 ? 9.160 -0.699 2.963 1.00 78.25 101 THR A CA 1
ATOM 771 C C . THR A 1 101 ? 10.384 -1.601 2.844 1.00 78.25 101 THR A C 1
ATOM 773 O O . THR A 1 101 ? 10.250 -2.826 2.802 1.00 78.25 101 THR A O 1
ATOM 776 N N . LEU A 1 102 ? 11.568 -0.995 2.804 1.00 77.75 102 LEU A N 1
ATOM 777 C CA . LEU A 1 102 ? 12.855 -1.665 2.626 1.00 77.75 102 LEU A CA 1
ATOM 778 C C . LEU A 1 102 ? 13.713 -1.555 3.902 1.00 77.75 102 LEU A C 1
ATOM 780 O O . LEU A 1 102 ? 13.509 -0.645 4.710 1.00 77.75 102 LEU A O 1
ATOM 784 N N . PRO A 1 103 ? 14.709 -2.435 4.101 1.00 78.62 103 PRO A N 1
ATOM 785 C CA . PRO A 1 103 ? 15.651 -2.324 5.221 1.00 78.62 103 PRO A CA 1
ATOM 786 C C . PRO A 1 103 ? 16.683 -1.192 5.035 1.00 78.62 103 PRO A C 1
ATOM 788 O O . PRO A 1 103 ? 17.532 -0.969 5.895 1.00 78.62 103 PRO A O 1
ATOM 791 N N . PHE A 1 104 ? 16.629 -0.468 3.914 1.00 81.38 104 PHE A N 1
ATOM 792 C CA . PHE A 1 104 ? 17.505 0.652 3.583 1.00 81.38 104 PHE A CA 1
ATOM 793 C C . PHE A 1 104 ? 16.786 1.690 2.712 1.00 81.38 104 PHE A C 1
ATOM 795 O O . PHE A 1 104 ? 15.763 1.398 2.100 1.00 81.38 104 PHE A O 1
ATOM 802 N N . THR A 1 105 ? 17.351 2.895 2.616 1.00 84.12 105 THR A N 1
ATOM 803 C CA . THR A 1 105 ? 16.937 3.925 1.647 1.00 84.12 105 THR A CA 1
ATOM 804 C C . THR A 1 105 ? 17.440 3.550 0.248 1.00 84.12 105 THR A C 1
ATOM 806 O O . THR A 1 105 ? 18.658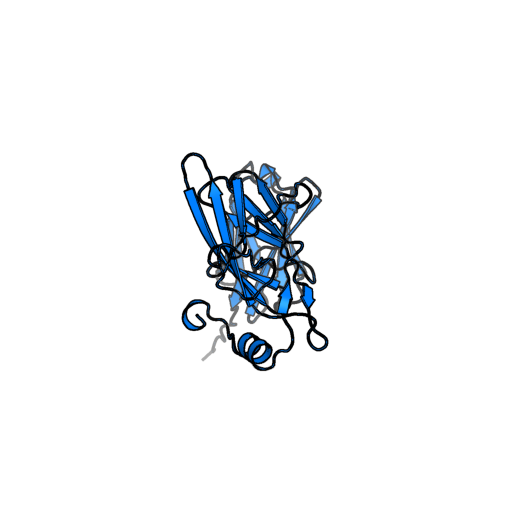 3.552 0.045 1.00 84.12 105 THR A O 1
ATOM 809 N N . PRO A 1 106 ? 16.561 3.206 -0.710 1.00 86.75 106 PRO A N 1
ATOM 810 C CA . PRO A 1 106 ? 16.978 2.829 -2.057 1.00 86.75 106 PRO A CA 1
ATOM 811 C C . PRO A 1 106 ? 17.455 4.045 -2.859 1.00 86.75 106 PRO A C 1
ATOM 813 O O . PRO A 1 106 ? 16.982 5.167 -2.668 1.00 86.75 106 PRO A O 1
ATOM 816 N N . MET A 1 107 ? 18.381 3.798 -3.782 1.00 85.88 107 MET A N 1
ATOM 817 C CA . MET A 1 107 ? 18.915 4.779 -4.730 1.00 85.88 107 MET A CA 1
ATOM 818 C C . MET A 1 107 ? 18.536 4.451 -6.171 1.00 85.88 107 MET A C 1
ATOM 820 O O . MET A 1 107 ? 18.284 5.367 -6.948 1.00 85.88 107 MET A O 1
ATOM 824 N N . THR A 1 108 ? 18.478 3.167 -6.522 1.00 86.19 108 THR A N 1
ATOM 825 C CA . THR A 1 108 ? 18.070 2.704 -7.852 1.00 86.19 108 THR A CA 1
ATOM 826 C C . THR A 1 108 ? 17.098 1.538 -7.753 1.00 86.19 108 THR A C 1
ATOM 828 O O . THR A 1 108 ? 17.056 0.822 -6.743 1.00 86.19 108 THR A O 1
ATOM 831 N N . VAL A 1 109 ? 16.309 1.372 -8.815 1.00 86.69 109 VAL A N 1
ATOM 832 C CA . VAL A 1 109 ? 15.335 0.294 -8.971 1.00 86.69 109 VAL A CA 1
ATOM 833 C C . VAL A 1 109 ? 15.491 -0.319 -10.353 1.00 86.69 109 VAL A C 1
ATOM 835 O O . VAL A 1 109 ? 15.501 0.394 -11.353 1.00 86.69 109 VAL A O 1
ATOM 838 N N . GLU A 1 110 ? 15.609 -1.637 -10.393 1.00 86.69 110 GLU A N 1
ATOM 839 C CA . GLU A 1 110 ? 15.751 -2.439 -11.604 1.00 86.69 110 GLU A CA 1
ATOM 840 C C . GLU A 1 110 ? 14.480 -3.260 -11.812 1.00 86.69 110 GLU A C 1
ATOM 842 O O . GLU A 1 110 ? 14.001 -3.919 -10.881 1.00 86.69 110 GLU A O 1
ATOM 847 N N . PHE A 1 111 ? 13.941 -3.201 -13.029 1.00 81.44 111 PHE A N 1
ATOM 848 C CA . PHE A 1 111 ? 12.845 -4.058 -13.461 1.00 81.44 111 PHE A CA 1
ATOM 849 C C . PHE A 1 111 ? 13.415 -5.342 -14.055 1.00 81.44 111 PHE A C 1
ATOM 851 O O . PHE A 1 111 ? 14.341 -5.277 -14.859 1.00 81.44 111 PHE A O 1
ATOM 858 N N . ASP A 1 112 ? 12.859 -6.483 -13.651 1.00 75.81 112 ASP A N 1
ATOM 859 C CA . ASP A 1 112 ? 13.281 -7.815 -14.088 1.00 75.81 112 ASP A CA 1
ATOM 860 C C . ASP A 1 112 ? 14.812 -7.995 -14.137 1.00 75.81 112 ASP A C 1
ATOM 862 O O . ASP A 1 112 ? 15.406 -8.213 -15.195 1.00 75.81 112 ASP A O 1
ATOM 866 N N . PRO A 1 113 ? 15.495 -7.897 -12.985 1.00 73.56 113 PRO A N 1
ATOM 867 C CA . PRO A 1 113 ? 16.955 -7.935 -12.925 1.00 73.56 113 PRO A CA 1
ATOM 868 C C . PRO A 1 113 ? 17.565 -9.278 -13.365 1.00 73.56 113 PRO A C 1
ATOM 870 O O . PRO A 1 113 ? 18.790 -9.384 -13.427 1.00 73.56 113 PRO A O 1
ATOM 873 N N . PHE A 1 114 ? 16.741 -10.301 -13.607 1.00 70.06 114 PHE A N 1
ATOM 874 C CA . PHE A 1 114 ? 17.161 -11.637 -14.021 1.00 70.06 114 PHE A CA 1
ATOM 875 C C . PHE A 1 114 ? 16.711 -12.002 -15.444 1.00 70.06 114 PHE A C 1
ATOM 877 O O . PHE A 1 114 ? 17.060 -13.082 -15.911 1.00 70.06 114 PHE A O 1
ATOM 884 N N . ALA A 1 115 ? 15.989 -11.113 -16.139 1.00 63.69 115 ALA A N 1
ATOM 885 C CA . ALA A 1 115 ? 15.380 -11.389 -17.442 1.00 63.69 115 ALA A CA 1
ATOM 886 C C . ALA A 1 115 ? 14.478 -12.647 -17.433 1.00 63.69 115 ALA A C 1
ATOM 888 O O . ALA A 1 115 ? 14.442 -13.407 -18.402 1.00 63.69 115 ALA A O 1
ATOM 889 N N . GLU A 1 116 ? 13.784 -12.894 -16.317 1.00 62.03 116 GLU A N 1
ATOM 890 C CA . GLU A 1 116 ? 12.958 -14.090 -16.101 1.00 62.03 116 GLU A CA 1
ATOM 891 C C . GLU A 1 116 ? 11.486 -13.876 -16.490 1.00 62.03 116 GLU A C 1
ATOM 893 O O . GLU A 1 116 ? 10.741 -14.852 -16.608 1.00 62.03 116 GLU A O 1
ATOM 898 N N . ILE A 1 117 ? 11.047 -12.628 -16.709 1.00 58.94 117 ILE A N 1
ATOM 899 C CA . ILE A 1 117 ? 9.667 -12.308 -17.095 1.00 58.94 117 ILE A CA 1
ATOM 900 C C . ILE A 1 117 ? 9.610 -11.714 -18.509 1.00 58.94 117 ILE A C 1
ATOM 902 O O . ILE A 1 117 ? 10.329 -10.790 -18.866 1.00 58.94 117 ILE A O 1
ATOM 906 N N . LEU A 1 118 ? 8.697 -12.219 -19.343 1.00 56.31 118 LEU A N 1
ATOM 907 C CA . LEU A 1 118 ? 8.526 -11.804 -20.748 1.00 56.31 118 LEU A CA 1
ATOM 908 C C . LEU A 1 118 ? 7.847 -10.425 -20.918 1.00 56.31 118 LEU A C 1
ATOM 910 O O . LEU A 1 118 ? 7.307 -10.118 -21.980 1.00 56.31 118 LEU A O 1
ATOM 914 N N . ALA A 1 119 ? 7.845 -9.594 -19.873 1.00 56.09 119 ALA A N 1
ATOM 915 C CA . ALA A 1 119 ? 7.349 -8.224 -19.935 1.00 56.09 119 ALA A CA 1
ATOM 916 C C . ALA A 1 119 ? 8.412 -7.324 -20.574 1.00 56.09 119 ALA A C 1
ATOM 918 O O . ALA A 1 119 ? 9.567 -7.330 -20.152 1.00 56.09 119 ALA A O 1
ATOM 919 N N . VAL A 1 120 ? 8.045 -6.503 -21.555 1.00 57.53 120 VAL A N 1
ATOM 920 C CA . VAL A 1 120 ? 8.998 -5.553 -22.156 1.00 57.53 120 VAL A CA 1
ATOM 921 C C . VAL A 1 120 ? 9.214 -4.375 -21.188 1.00 57.53 120 VAL A C 1
ATOM 923 O O . VAL A 1 120 ? 8.237 -3.761 -20.740 1.00 57.53 120 VAL A O 1
ATOM 926 N N . PRO A 1 121 ? 10.484 -4.104 -20.812 1.00 48.38 121 PRO A N 1
ATOM 927 C CA . PRO A 1 121 ? 11.279 -3.057 -21.468 1.00 48.38 121 PRO A CA 1
ATOM 928 C C . PRO A 1 121 ? 12.656 -3.548 -21.960 1.00 48.38 121 PRO A C 1
ATOM 930 O O . PRO A 1 121 ? 13.566 -2.746 -22.157 1.00 48.38 121 PRO A O 1
ATOM 933 N N . ASN A 1 122 ? 12.842 -4.857 -22.149 1.00 50.09 122 ASN A N 1
ATOM 934 C CA . ASN A 1 122 ? 14.118 -5.407 -22.609 1.00 50.09 122 ASN A CA 1
ATOM 935 C C . ASN A 1 122 ? 14.353 -5.062 -24.090 1.00 50.09 122 ASN A C 1
ATOM 937 O O . ASN A 1 122 ? 13.790 -5.698 -24.981 1.00 50.09 122 ASN A O 1
ATOM 941 N N . THR A 1 123 ? 15.214 -4.084 -24.377 1.00 44.72 123 THR A N 1
ATOM 942 C CA . THR A 1 123 ? 15.736 -3.887 -25.737 1.00 44.72 123 THR A CA 1
ATOM 943 C C . THR A 1 123 ? 16.852 -4.897 -25.973 1.00 44.72 123 THR A C 1
ATOM 945 O O . THR A 1 123 ? 18.016 -4.641 -25.658 1.00 44.72 123 THR A O 1
ATOM 948 N N . VAL A 1 124 ? 16.516 -6.065 -26.520 1.00 43.03 124 VAL A N 1
ATOM 949 C CA . VAL A 1 124 ? 17.532 -6.987 -27.042 1.00 43.03 124 VAL A CA 1
ATOM 950 C C . VAL A 1 124 ? 18.167 -6.313 -28.252 1.00 43.03 124 VAL A C 1
ATOM 952 O O . VAL A 1 124 ? 17.556 -6.218 -29.314 1.00 43.03 124 VAL A O 1
ATOM 955 N N . THR A 1 125 ? 19.387 -5.807 -28.088 1.00 41.44 125 THR A N 1
ATOM 956 C CA . THR A 1 125 ? 20.145 -5.239 -29.206 1.00 41.44 125 THR A CA 1
ATOM 957 C C . THR A 1 125 ? 21.175 -6.271 -29.634 1.00 41.44 125 THR A C 1
ATOM 959 O O . THR A 1 125 ? 22.054 -6.637 -28.853 1.00 41.44 125 THR A O 1
ATOM 962 N N . ASN A 1 126 ? 21.052 -6.769 -30.862 1.00 36.50 126 ASN A N 1
ATOM 963 C CA . ASN A 1 126 ? 22.063 -7.635 -31.455 1.00 36.50 126 ASN A CA 1
ATOM 964 C C . ASN A 1 126 ? 23.188 -6.738 -31.991 1.00 36.50 126 ASN A C 1
ATOM 966 O O . ASN A 1 126 ? 23.031 -6.091 -33.026 1.00 36.50 126 ASN A O 1
ATOM 970 N N . THR A 1 127 ? 24.287 -6.620 -31.245 1.00 42.25 127 THR A N 1
ATOM 971 C CA . THR A 1 127 ? 25.501 -5.968 -31.740 1.00 42.25 127 THR A CA 1
ATOM 972 C C . THR A 1 127 ? 26.409 -7.032 -32.343 1.00 42.25 127 THR A C 1
ATOM 974 O O . THR A 1 127 ? 26.596 -8.105 -31.776 1.00 42.25 127 THR A O 1
ATOM 977 N N . ALA A 1 128 ? 27.002 -6.729 -33.500 1.00 49.62 128 ALA A N 1
ATOM 978 C CA . ALA A 1 128 ? 27.765 -7.677 -34.321 1.00 49.62 128 ALA A CA 1
ATOM 979 C C . ALA A 1 128 ? 28.995 -8.320 -33.631 1.00 49.62 128 ALA A C 1
ATOM 981 O O . ALA A 1 128 ? 29.686 -9.126 -34.248 1.00 49.62 128 ALA A O 1
ATOM 982 N N . THR A 1 129 ? 29.287 -7.978 -32.372 1.00 51.50 129 THR A N 1
ATOM 983 C CA . THR A 1 129 ? 30.457 -8.441 -31.612 1.00 51.50 129 THR A CA 1
ATOM 984 C C . THR A 1 129 ? 30.127 -9.145 -30.288 1.00 51.50 129 THR A C 1
ATOM 986 O O . THR A 1 129 ? 31.045 -9.655 -29.648 1.00 51.50 129 THR A O 1
ATOM 989 N N . ASN A 1 130 ? 28.856 -9.232 -29.871 1.00 39.84 130 ASN A N 1
ATOM 990 C CA . ASN A 1 130 ? 28.431 -10.015 -28.701 1.00 39.84 130 ASN A CA 1
ATOM 991 C C . ASN A 1 130 ? 26.973 -10.478 -28.894 1.00 39.84 130 ASN A C 1
ATOM 993 O O . ASN A 1 130 ? 26.098 -9.618 -29.006 1.00 39.84 130 ASN A O 1
ATOM 997 N N . PRO A 1 131 ? 26.678 -11.793 -28.948 1.00 47.44 131 PRO A N 1
ATOM 998 C CA . PRO A 1 131 ? 25.398 -12.265 -29.473 1.00 47.44 131 PRO A CA 1
ATOM 999 C C . PRO A 1 131 ? 24.157 -11.811 -28.695 1.00 47.44 131 PRO A C 1
ATOM 1001 O O . PRO A 1 131 ? 23.088 -11.812 -29.290 1.00 47.44 131 PRO A O 1
ATOM 1004 N N . PHE A 1 132 ? 24.250 -11.363 -27.439 1.00 45.06 132 PHE A N 1
ATOM 1005 C CA . PHE A 1 132 ? 23.114 -10.753 -26.736 1.00 45.06 132 PHE A CA 1
ATOM 1006 C C . PHE A 1 132 ? 23.606 -9.751 -25.684 1.00 45.06 132 PHE A C 1
ATOM 1008 O O . PHE A 1 132 ? 24.224 -10.145 -24.697 1.00 45.06 132 PHE A O 1
ATOM 1015 N N . THR A 1 133 ? 23.319 -8.457 -25.860 1.00 45.25 133 THR A N 1
ATOM 1016 C CA . THR A 1 133 ? 23.470 -7.474 -24.772 1.00 45.25 133 THR A CA 1
ATOM 1017 C C . THR A 1 133 ? 22.107 -7.248 -24.128 1.00 45.25 133 THR A C 1
ATOM 1019 O O . THR A 1 133 ? 21.172 -6.799 -24.791 1.00 45.25 133 THR A O 1
ATOM 1022 N N . TYR A 1 134 ? 22.002 -7.569 -22.838 1.00 51.09 134 TYR A N 1
ATOM 1023 C CA . TYR A 1 134 ? 20.826 -7.290 -22.019 1.00 51.09 134 TYR A CA 1
ATOM 1024 C C . TYR A 1 134 ? 21.053 -5.980 -21.270 1.00 51.09 134 TYR A C 1
ATOM 1026 O O . TYR A 1 134 ? 21.878 -5.908 -20.358 1.00 51.09 134 TYR A O 1
ATOM 1034 N N . THR A 1 135 ? 20.327 -4.935 -21.654 1.00 55.47 135 THR A N 1
ATOM 1035 C CA . THR A 1 135 ? 20.276 -3.700 -20.869 1.00 55.47 135 THR A CA 1
ATOM 1036 C C . THR A 1 135 ? 19.178 -3.861 -19.831 1.00 55.47 135 THR A C 1
ATOM 1038 O O . THR A 1 135 ? 18.007 -3.873 -20.198 1.00 55.47 135 THR A O 1
ATOM 1041 N N . ILE A 1 136 ? 19.545 -3.992 -18.552 1.00 60.12 136 ILE A N 1
ATOM 1042 C CA . ILE A 1 136 ? 18.564 -4.025 -17.460 1.00 60.12 136 ILE A CA 1
ATOM 1043 C C . ILE A 1 136 ? 17.878 -2.652 -17.406 1.00 60.12 136 ILE A C 1
ATOM 1045 O O . ILE A 1 1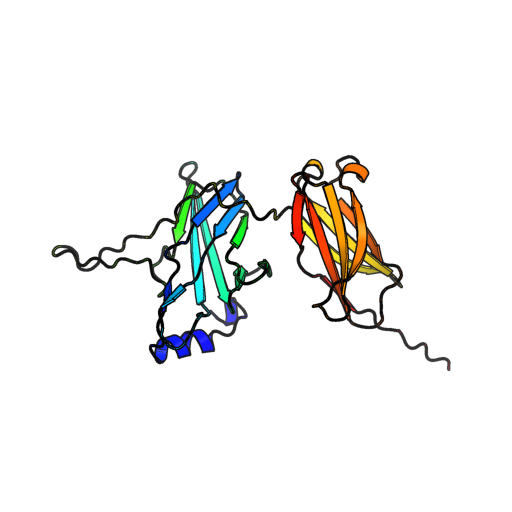36 ? 18.561 -1.645 -17.182 1.00 60.12 136 ILE A O 1
ATOM 1049 N N . PRO A 1 137 ? 16.554 -2.573 -17.611 1.00 66.00 137 PRO A N 1
ATOM 1050 C CA . PRO A 1 137 ? 15.855 -1.305 -17.554 1.00 66.00 137 PRO A CA 1
ATOM 1051 C C . PRO A 1 137 ? 15.811 -0.795 -16.109 1.00 66.00 137 PRO A C 1
ATOM 1053 O O . PRO A 1 137 ? 15.227 -1.407 -15.208 1.00 66.00 137 PRO A O 1
ATOM 1056 N N . VAL A 1 138 ? 16.443 0.358 -15.888 1.00 71.69 138 VAL A N 1
ATOM 1057 C CA . VAL A 1 138 ? 16.314 1.115 -14.640 1.00 71.69 138 VAL A CA 1
ATOM 1058 C C . VAL A 1 138 ? 14.971 1.831 -14.663 1.00 71.69 138 VAL A C 1
ATOM 1060 O O . VAL A 1 138 ? 14.659 2.552 -15.610 1.00 71.69 138 VAL A O 1
ATOM 1063 N N . ILE A 1 139 ? 14.180 1.660 -13.608 1.00 78.19 139 ILE A N 1
ATOM 1064 C CA . ILE A 1 139 ? 12.917 2.380 -13.466 1.00 78.19 139 ILE A CA 1
ATOM 1065 C C . ILE A 1 139 ? 13.237 3.847 -13.169 1.00 78.19 139 ILE A C 1
ATOM 1067 O O . ILE A 1 139 ? 14.030 4.156 -12.273 1.00 78.19 139 ILE A O 1
ATOM 1071 N N . ALA A 1 140 ? 12.622 4.766 -13.914 1.00 77.88 140 ALA A N 1
ATOM 1072 C CA . ALA A 1 140 ? 12.867 6.193 -13.749 1.00 77.88 140 ALA A CA 1
ATOM 1073 C C . ALA A 1 140 ? 12.328 6.692 -12.402 1.00 77.88 140 ALA A C 1
ATOM 1075 O O . ALA A 1 140 ? 11.197 6.377 -12.016 1.00 77.88 140 ALA A O 1
ATOM 1076 N N . LYS A 1 141 ? 13.135 7.486 -11.688 1.00 75.94 141 LYS A N 1
ATOM 1077 C CA . LYS A 1 141 ? 12.677 8.167 -10.478 1.00 75.94 141 LYS A CA 1
ATOM 1078 C C . LYS A 1 141 ? 11.822 9.371 -10.876 1.00 75.94 141 LYS A C 1
ATOM 1080 O O . LYS A 1 141 ? 12.307 10.243 -11.590 1.00 75.94 141 LYS A O 1
ATOM 1085 N N . ASP A 1 142 ? 10.586 9.428 -10.400 1.00 73.75 142 ASP A N 1
ATOM 1086 C CA . ASP A 1 142 ? 9.631 10.496 -10.691 1.00 73.75 142 ASP A CA 1
ATOM 1087 C C . ASP A 1 142 ? 9.113 11.118 -9.381 1.00 73.75 142 ASP A C 1
ATOM 1089 O O . ASP A 1 142 ? 8.353 10.474 -8.649 1.00 73.75 142 ASP A O 1
ATOM 1093 N N . PRO A 1 143 ? 9.500 12.366 -9.058 1.00 68.25 143 PRO A N 1
ATOM 1094 C CA . PRO A 1 143 ? 9.056 13.035 -7.839 1.00 68.25 143 PRO A CA 1
ATOM 1095 C C . PRO A 1 143 ? 7.544 13.316 -7.810 1.00 68.25 143 PRO A C 1
ATOM 1097 O O . PRO A 1 143 ? 7.014 13.555 -6.727 1.00 68.25 143 PRO A O 1
ATOM 1100 N N . ALA A 1 144 ? 6.844 13.273 -8.953 1.00 62.22 144 ALA A N 1
ATOM 1101 C CA . ALA A 1 144 ? 5.399 13.492 -9.039 1.00 62.22 144 ALA A CA 1
ATOM 1102 C C . ALA A 1 144 ? 4.571 12.277 -8.583 1.00 62.22 144 ALA A C 1
ATOM 1104 O O . ALA A 1 144 ? 3.364 12.401 -8.362 1.00 62.22 144 ALA A O 1
ATOM 1105 N N . ILE A 1 145 ? 5.191 11.105 -8.402 1.00 61.00 145 ILE A N 1
ATOM 1106 C CA . ILE A 1 145 ? 4.529 9.977 -7.743 1.00 61.00 145 ILE A CA 1
ATOM 1107 C C . ILE A 1 145 ? 4.463 10.281 -6.250 1.00 61.00 145 ILE A C 1
ATOM 1109 O O . ILE A 1 145 ? 5.457 10.154 -5.524 1.00 61.00 145 ILE A O 1
ATOM 1113 N N . ALA A 1 146 ? 3.273 10.672 -5.799 1.00 53.94 146 ALA A N 1
ATOM 1114 C CA . ALA A 1 146 ? 2.966 10.784 -4.385 1.00 53.94 146 ALA A CA 1
ATOM 1115 C C . ALA A 1 146 ? 3.142 9.416 -3.715 1.00 53.94 146 ALA A C 1
ATOM 1117 O O . ALA A 1 146 ? 2.737 8.384 -4.265 1.00 53.94 146 ALA A O 1
ATOM 1118 N N . LEU A 1 147 ? 3.746 9.393 -2.523 1.00 49.59 147 LEU A N 1
ATOM 1119 C CA . LEU A 1 147 ? 3.732 8.173 -1.732 1.00 49.59 147 LEU A CA 1
ATOM 1120 C C . LEU A 1 147 ? 2.273 7.823 -1.438 1.00 49.59 147 LEU A C 1
ATOM 1122 O O . LEU A 1 147 ? 1.544 8.644 -0.888 1.00 49.59 147 LEU A O 1
ATOM 1126 N N . LEU A 1 148 ? 1.856 6.601 -1.778 1.00 49.84 148 LEU A N 1
ATOM 1127 C CA . LEU A 1 148 ? 0.716 5.989 -1.106 1.00 49.84 148 LEU A CA 1
ATOM 1128 C C . LEU A 1 148 ? 1.045 6.069 0.372 1.00 49.84 148 LEU A C 1
ATOM 1130 O O . LEU A 1 148 ? 1.992 5.425 0.807 1.00 49.84 148 LEU A O 1
ATOM 1134 N N . ALA A 1 149 ? 0.322 6.862 1.140 1.00 41.38 149 ALA A N 1
ATOM 1135 C CA . ALA A 1 149 ? 0.549 6.939 2.563 1.00 41.38 149 ALA A CA 1
ATOM 1136 C C . ALA A 1 149 ? 0.211 5.589 3.229 1.00 41.38 149 ALA A C 1
ATOM 1138 O O . ALA A 1 149 ? -0.813 5.437 3.868 1.00 41.38 149 ALA A O 1
ATOM 1139 N N . THR A 1 150 ? 1.057 4.556 3.125 1.00 49.78 150 THR A N 1
ATOM 1140 C CA . THR A 1 150 ? 0.972 3.405 4.030 1.00 49.78 150 THR A CA 1
ATOM 1141 C C . THR A 1 150 ? 1.684 3.811 5.303 1.00 49.78 150 THR A C 1
ATOM 1143 O O . THR A 1 150 ? 2.910 3.951 5.400 1.00 49.78 150 THR A O 1
ATOM 1146 N N . ARG A 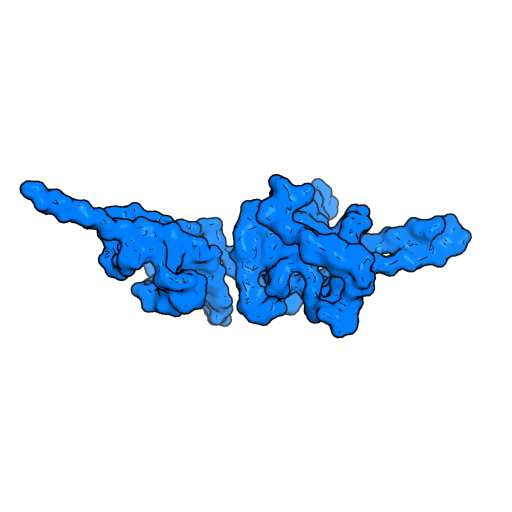1 151 ? 0.829 4.135 6.250 1.00 55.88 151 ARG A N 1
ATOM 1147 C CA . ARG A 1 151 ? 1.152 4.927 7.421 1.00 55.88 151 ARG A CA 1
ATOM 1148 C C . ARG A 1 151 ? 0.435 4.363 8.666 1.00 55.88 151 ARG A C 1
ATOM 1150 O O . ARG A 1 151 ? 0.789 4.692 9.798 1.00 55.88 151 ARG A O 1
ATOM 1157 N N . VAL A 1 152 ? -0.479 3.410 8.437 1.00 59.50 152 VAL A N 1
ATOM 1158 C CA . VAL A 1 152 ? -1.001 2.447 9.414 1.00 59.50 152 VAL A CA 1
ATOM 1159 C C . VAL A 1 152 ? -0.062 1.238 9.460 1.00 59.50 152 VAL A C 1
ATOM 1161 O O . VAL A 1 152 ? 0.142 0.578 8.442 1.00 59.50 152 VAL A O 1
ATOM 1164 N N . VAL A 1 153 ? 0.532 0.995 10.628 1.00 61.59 153 VAL A N 1
ATOM 1165 C CA . VAL A 1 153 ? 1.494 -0.083 10.903 1.00 61.59 153 VAL A CA 1
ATOM 1166 C C . VAL A 1 153 ? 0.758 -1.399 11.127 1.00 61.59 153 VAL A C 1
ATOM 1168 O O . VAL A 1 153 ? 1.114 -2.401 10.518 1.00 61.59 153 VAL A O 1
ATOM 1171 N N . ASP A 1 154 ? -0.323 -1.370 11.908 1.00 75.88 154 ASP A N 1
ATOM 1172 C CA . ASP A 1 154 ? -1.182 -2.525 12.152 1.00 75.88 154 ASP A CA 1
ATOM 1173 C C . ASP A 1 154 ? -2.657 -2.146 12.116 1.00 75.88 154 ASP A C 1
ATOM 1175 O O . ASP A 1 154 ? -3.040 -1.034 12.471 1.00 75.88 154 ASP A O 1
ATOM 1179 N N . PHE A 1 155 ? -3.488 -3.103 11.704 1.00 86.00 155 PHE A N 1
ATOM 1180 C CA . PHE A 1 155 ? -4.944 -3.011 11.746 1.00 86.00 155 PHE A CA 1
ATOM 1181 C C . PHE A 1 155 ? -5.543 -4.387 12.040 1.00 86.00 155 PHE A C 1
ATOM 1183 O O . PHE A 1 155 ? -5.254 -5.358 11.327 1.00 86.00 155 PHE A O 1
ATOM 1190 N N . THR A 1 156 ? -6.376 -4.468 13.075 1.00 90.06 156 THR A N 1
ATOM 1191 C CA . THR A 1 156 ? -7.056 -5.693 13.505 1.00 90.06 156 THR A CA 1
ATOM 1192 C C . THR A 1 156 ? -8.495 -5.409 13.928 1.00 90.06 156 THR A C 1
ATOM 1194 O O . THR A 1 156 ? -8.824 -4.320 14.396 1.00 90.06 156 THR A O 1
ATOM 1197 N N . ALA A 1 157 ? -9.355 -6.415 13.771 1.00 93.62 157 ALA A N 1
ATOM 1198 C CA . ALA A 1 157 ? -10.693 -6.448 14.347 1.00 93.62 157 ALA A CA 1
ATOM 1199 C C . ALA A 1 157 ? -10.843 -7.753 15.134 1.00 93.62 157 ALA A C 1
ATOM 1201 O O . ALA A 1 157 ? -10.493 -8.823 14.633 1.00 93.62 157 ALA A O 1
ATOM 1202 N N . GLN A 1 158 ? -11.329 -7.668 16.368 1.00 94.50 158 GLN A N 1
ATOM 1203 C CA . GLN A 1 158 ? -11.490 -8.804 17.272 1.00 94.50 158 GLN A CA 1
ATOM 1204 C C . GLN A 1 158 ? -12.875 -8.766 17.911 1.00 94.50 158 GLN A C 1
ATOM 1206 O O . GLN A 1 158 ? -13.340 -7.712 18.337 1.00 94.50 158 GLN A O 1
ATOM 1211 N N . LYS A 1 159 ? -13.547 -9.919 17.982 1.00 92.62 159 LYS A N 1
ATOM 1212 C CA . LYS A 1 159 ? -14.825 -10.039 18.689 1.00 92.62 159 LYS A CA 1
ATOM 1213 C C . LYS A 1 159 ? -14.568 -10.095 20.198 1.00 92.62 159 LYS A C 1
ATOM 1215 O O . LYS A 1 159 ? -13.845 -10.971 20.662 1.00 92.62 159 LYS A O 1
ATOM 1220 N N . GLU A 1 160 ? -15.211 -9.212 20.953 1.00 91.56 160 GLU A N 1
ATOM 1221 C CA . GLU A 1 160 ? -15.172 -9.139 22.415 1.00 91.56 160 GLU A CA 1
ATOM 1222 C C . GLU A 1 160 ? -16.608 -9.227 22.963 1.00 91.56 160 GLU A C 1
ATOM 1224 O O . GLU A 1 160 ? -17.331 -8.236 23.082 1.00 91.56 160 GLU A O 1
ATOM 1229 N N . GLY A 1 161 ? -17.060 -10.449 23.263 1.00 87.81 161 GLY A N 1
ATOM 1230 C CA . GLY A 1 161 ? -18.425 -10.700 23.734 1.00 87.81 161 GLY A CA 1
ATOM 1231 C C . GLY A 1 161 ? -19.480 -10.311 22.693 1.00 87.81 161 GLY A C 1
ATOM 1232 O O . GLY A 1 161 ? -19.589 -10.956 21.648 1.00 87.81 161 GLY A O 1
ATOM 1233 N N . LYS A 1 162 ? -20.264 -9.268 22.997 1.00 89.88 162 LYS A N 1
ATOM 1234 C CA . LYS A 1 162 ? -21.292 -8.695 22.105 1.00 89.88 162 LYS A CA 1
ATOM 1235 C C . LYS A 1 162 ? -20.756 -7.583 21.189 1.00 89.88 162 LYS A C 1
ATOM 1237 O O . LYS A 1 162 ? -21.505 -7.105 20.345 1.00 89.88 162 LYS A O 1
ATOM 1242 N N . ASN A 1 163 ? -19.483 -7.206 21.337 1.00 94.19 163 ASN A N 1
ATOM 1243 C CA . ASN A 1 163 ? -18.867 -6.058 20.670 1.00 94.19 163 ASN A CA 1
ATOM 1244 C C . ASN A 1 163 ? -17.700 -6.485 19.766 1.00 94.19 163 ASN A C 1
ATOM 1246 O O . ASN A 1 163 ? -17.210 -7.614 19.849 1.00 94.19 163 ASN A O 1
ATOM 1250 N N . ALA A 1 164 ? -17.245 -5.581 18.899 1.00 95.69 164 ALA A N 1
ATOM 1251 C CA . ALA A 1 164 ? -15.997 -5.719 18.157 1.00 95.69 164 ALA A CA 1
ATOM 1252 C C . ALA A 1 164 ? -15.024 -4.635 18.601 1.00 95.69 164 ALA A C 1
ATOM 1254 O O . ALA A 1 164 ? -15.369 -3.455 18.587 1.00 95.69 164 ALA A O 1
ATOM 1255 N N . ARG A 1 165 ? -13.793 -5.019 18.929 1.00 96.69 165 ARG A N 1
ATOM 1256 C CA . ARG A 1 165 ? -12.681 -4.090 19.094 1.00 96.69 165 ARG A CA 1
ATOM 1257 C C . ARG A 1 165 ? -11.917 -3.987 17.782 1.00 96.69 165 ARG A C 1
ATOM 1259 O O . ARG A 1 165 ? -11.391 -4.978 17.280 1.00 96.69 165 ARG A O 1
ATOM 1266 N N . ILE A 1 166 ? -11.848 -2.776 17.253 1.00 97.00 166 ILE A N 1
ATOM 1267 C CA . ILE A 1 166 ? -11.072 -2.404 16.080 1.00 97.00 166 ILE A CA 1
ATOM 1268 C C . ILE A 1 166 ? -9.848 -1.651 16.585 1.00 97.00 166 ILE A C 1
ATOM 1270 O O . ILE A 1 166 ? -9.997 -0.628 17.247 1.00 97.00 166 ILE A O 1
ATOM 1274 N N . SER A 1 167 ? -8.653 -2.138 16.272 1.00 93.88 167 SER A N 1
ATOM 1275 C CA . SER A 1 167 ? -7.394 -1.559 16.742 1.00 93.88 167 SER A CA 1
ATOM 1276 C C . SER A 1 167 ? -6.491 -1.245 15.563 1.00 93.88 167 SER A C 1
ATOM 1278 O O . SER A 1 167 ? -6.363 -2.051 14.641 1.00 93.88 167 SER A O 1
ATOM 1280 N N . TRP A 1 168 ? -5.841 -0.085 15.601 1.00 91.06 168 TRP A N 1
ATOM 1281 C CA . TRP A 1 168 ? -4.832 0.276 14.617 1.00 91.06 168 TRP A CA 1
ATOM 1282 C C . TRP A 1 168 ? -3.693 1.065 15.231 1.00 91.06 168 TRP A C 1
ATOM 1284 O O . TRP A 1 168 ? -3.851 1.739 16.248 1.00 91.06 168 TRP A O 1
ATOM 1294 N N . SER A 1 169 ? -2.533 0.989 14.598 1.00 85.75 169 SER A N 1
ATOM 1295 C CA . SER A 1 169 ? -1.365 1.770 14.980 1.00 85.75 169 SER A CA 1
ATOM 1296 C C . SER A 1 169 ? -0.823 2.534 13.784 1.00 85.75 169 SER A C 1
ATOM 1298 O O . SER A 1 169 ? -0.989 2.120 12.639 1.00 85.75 169 SER A O 1
ATOM 1300 N N . VAL A 1 170 ? -0.189 3.673 14.031 1.00 78.88 170 VAL A N 1
ATOM 1301 C CA . VAL A 1 170 ? 0.405 4.528 13.002 1.00 78.88 170 VAL A CA 1
ATOM 1302 C C . VAL A 1 170 ? 1.829 4.907 13.369 1.00 78.88 170 VAL A C 1
ATOM 1304 O O . VAL A 1 170 ? 2.177 4.994 14.543 1.00 78.88 170 VAL A O 1
ATOM 1307 N N . GLU A 1 171 ? 2.671 5.184 12.377 1.00 69.19 171 GLU A N 1
ATOM 1308 C CA . GLU A 1 171 ? 4.068 5.534 12.665 1.00 69.19 171 GLU A CA 1
ATOM 1309 C C . GLU A 1 171 ? 4.208 6.886 13.368 1.00 69.19 171 GLU A C 1
ATOM 1311 O O . GLU A 1 171 ? 4.927 6.986 14.358 1.00 69.19 171 GLU A O 1
ATOM 1316 N N . GLN A 1 172 ? 3.531 7.924 12.875 1.00 70.38 172 GLN A N 1
ATOM 1317 C CA . GLN A 1 172 ? 3.595 9.282 13.416 1.00 70.38 172 GLN A CA 1
ATOM 1318 C C . GLN A 1 172 ? 2.199 9.901 13.407 1.00 70.38 172 GLN A C 1
ATOM 1320 O O . GLN A 1 172 ? 1.717 10.341 12.370 1.00 70.38 172 GLN A O 1
ATOM 1325 N N . SER A 1 173 ? 1.529 9.933 14.562 1.00 71.44 173 SER A N 1
ATOM 1326 C CA . SER A 1 173 ? 0.145 10.424 14.667 1.00 71.44 173 SER A CA 1
ATOM 1327 C C . SER A 1 173 ? -0.022 11.884 14.236 1.00 71.44 173 SER A C 1
ATOM 1329 O O . SER A 1 173 ? -1.084 12.265 13.760 1.00 71.44 173 SER A O 1
ATOM 1331 N N . GLN A 1 174 ? 1.042 12.682 14.322 1.00 73.06 174 GLN A N 1
ATOM 1332 C CA . GLN A 1 174 ? 1.069 14.077 13.883 1.00 73.06 174 GLN A CA 1
ATOM 1333 C C . GLN A 1 174 ? 0.876 14.286 12.375 1.00 73.06 174 GLN A C 1
ATOM 1335 O O . GLN A 1 174 ? 0.599 15.417 11.984 1.00 73.06 174 GLN A O 1
ATOM 1340 N N . ASP A 1 175 ? 0.996 13.250 11.545 1.00 71.94 175 ASP A N 1
ATOM 1341 C CA . ASP A 1 175 ? 0.839 13.374 10.089 1.00 71.94 175 ASP A CA 1
ATOM 1342 C C . ASP A 1 175 ? -0.620 13.203 9.635 1.00 71.94 175 ASP A C 1
ATOM 1344 O O . ASP A 1 175 ? -0.963 13.505 8.491 1.00 71.94 175 ASP A O 1
ATOM 1348 N N . TYR A 1 176 ? -1.510 12.787 10.543 1.00 78.38 176 TYR A N 1
ATOM 1349 C CA . TYR A 1 176 ? -2.922 12.562 10.238 1.00 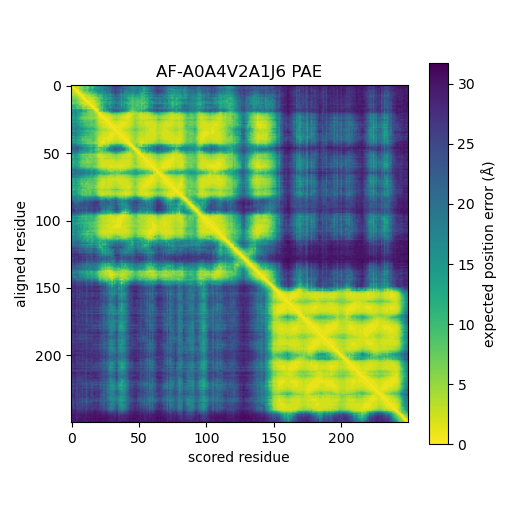78.38 176 TYR A CA 1
ATOM 1350 C C . TYR A 1 176 ? -3.821 13.625 10.840 1.00 78.38 176 TYR A C 1
ATOM 1352 O O . TYR A 1 176 ? -3.533 14.222 11.879 1.00 78.38 176 TYR A O 1
ATOM 1360 N N . ASN A 1 177 ? -4.952 13.820 10.178 1.00 84.44 177 ASN A N 1
ATOM 1361 C CA . ASN A 1 177 ? -6.058 14.605 10.683 1.00 84.44 177 ASN A CA 1
ATOM 1362 C C . ASN A 1 177 ? -7.064 13.698 11.406 1.00 84.44 177 ASN A C 1
ATOM 1364 O O . ASN A 1 177 ? -7.372 13.918 12.580 1.00 84.44 177 ASN A O 1
ATOM 1368 N N . ALA A 1 178 ? -7.537 12.644 10.730 1.00 89.50 178 ALA A N 1
ATOM 1369 C CA . ALA A 1 178 ? -8.601 11.787 11.246 1.00 89.50 178 ALA A CA 1
ATOM 1370 C C . ALA A 1 178 ? -8.571 10.349 10.707 1.00 89.50 178 ALA A C 1
ATOM 1372 O O . ALA A 1 178 ? -7.951 10.051 9.689 1.00 89.50 178 ALA A O 1
ATOM 1373 N N . PHE A 1 179 ? -9.284 9.468 11.401 1.00 91.75 179 PHE A N 1
ATOM 1374 C CA . PHE A 1 179 ? -9.500 8.067 11.067 1.00 91.75 179 PHE A CA 1
ATOM 1375 C C . PHE A 1 179 ? -11.006 7.792 11.087 1.00 91.75 179 PHE A C 1
ATOM 1377 O O . PHE A 1 179 ? -11.621 7.823 12.154 1.00 91.75 179 PHE A O 1
ATOM 1384 N N . GLU A 1 180 ? -11.605 7.523 9.928 1.00 95.12 180 GLU A N 1
ATOM 1385 C CA . GLU A 1 180 ? -13.008 7.117 9.816 1.00 95.12 180 GLU A CA 1
ATOM 1386 C C . GLU A 1 180 ? -13.093 5.588 9.845 1.00 95.12 180 GLU A C 1
ATOM 1388 O O . GLU A 1 180 ? -12.500 4.901 9.013 1.00 95.12 180 GLU A O 1
ATOM 1393 N N . ILE A 1 181 ? -13.814 5.045 10.823 1.00 96.50 181 ILE A N 1
ATOM 1394 C CA . ILE A 1 181 ? -14.009 3.605 10.973 1.00 96.50 181 ILE A CA 1
ATOM 1395 C C . ILE A 1 181 ? -15.219 3.221 10.137 1.00 96.50 181 ILE A C 1
ATOM 1397 O O . ILE A 1 181 ? -16.302 3.786 10.317 1.00 96.50 181 ILE A O 1
ATOM 1401 N N . GLU A 1 182 ? -15.039 2.247 9.250 1.00 95.81 182 GLU A N 1
ATOM 1402 C CA . GLU A 1 182 ? -16.081 1.782 8.348 1.00 95.81 182 GLU A CA 1
ATOM 1403 C C . GLU A 1 182 ? -16.358 0.287 8.513 1.00 95.81 182 GLU A C 1
ATOM 1405 O O . GLU A 1 182 ? -15.451 -0.513 8.767 1.00 95.81 182 GLU A O 1
ATOM 1410 N N . ARG A 1 183 ? -17.624 -0.089 8.330 1.00 96.75 183 ARG A N 1
ATOM 1411 C CA . ARG A 1 183 ? -18.136 -1.452 8.479 1.00 96.75 183 ARG A CA 1
ATOM 1412 C C . ARG A 1 183 ? -18.900 -1.891 7.239 1.00 96.75 183 ARG A C 1
ATOM 1414 O O . ARG A 1 183 ? -19.530 -1.077 6.579 1.00 96.75 183 ARG A O 1
ATOM 1421 N N . SER A 1 184 ? -18.879 -3.184 6.943 1.00 91.94 184 SER A N 1
ATOM 1422 C CA . SER A 1 184 ? -19.667 -3.793 5.876 1.00 91.94 184 SER A CA 1
ATOM 1423 C C . SER A 1 184 ? -20.181 -5.174 6.282 1.00 91.94 184 SER A C 1
ATOM 1425 O O . SER A 1 184 ? -19.496 -5.918 6.983 1.00 91.94 184 SER A O 1
ATOM 1427 N N . THR A 1 185 ? -21.370 -5.540 5.806 1.00 91.75 185 THR A N 1
ATOM 1428 C CA . THR A 1 185 ? -21.946 -6.892 5.931 1.00 91.75 185 THR A CA 1
ATOM 1429 C C . THR A 1 185 ? -21.733 -7.752 4.682 1.00 91.75 185 THR A C 1
ATOM 1431 O O . THR A 1 185 ? -21.991 -8.950 4.714 1.00 91.75 185 THR A O 1
ATOM 1434 N N . ASN A 1 186 ? -21.250 -7.165 3.581 1.00 82.75 186 ASN A N 1
ATOM 1435 C CA . ASN A 1 186 ? -21.051 -7.849 2.298 1.00 82.75 186 ASN A CA 1
ATOM 1436 C C . ASN A 1 186 ? -19.616 -7.727 1.750 1.00 82.75 186 ASN A C 1
ATOM 1438 O O . ASN A 1 186 ? -19.323 -8.247 0.676 1.00 82.75 186 ASN A O 1
ATOM 1442 N N . GLY A 1 187 ? -18.734 -7.008 2.451 1.00 79.38 187 GLY A N 1
ATOM 1443 C CA . GLY A 1 187 ? -17.336 -6.800 2.072 1.00 79.38 187 GLY A CA 1
ATOM 1444 C C . GLY A 1 187 ? -17.118 -5.840 0.897 1.00 79.38 187 GLY A C 1
ATOM 1445 O O . GLY A 1 187 ? -15.973 -5.652 0.494 1.00 79.38 187 GLY A O 1
ATOM 1446 N N . THR A 1 188 ? -18.174 -5.223 0.354 1.00 75.88 188 THR A N 1
ATOM 1447 C CA . THR A 1 188 ? -18.107 -4.340 -0.828 1.00 75.88 188 THR A CA 1
ATOM 1448 C C . THR A 1 188 ? -18.642 -2.938 -0.548 1.00 75.88 188 THR A C 1
ATOM 1450 O O . THR A 1 188 ? -17.995 -1.954 -0.900 1.00 75.88 188 THR A O 1
ATOM 1453 N N . VAL A 1 189 ? -19.785 -2.828 0.132 1.00 83.56 189 VAL A N 1
ATOM 1454 C CA . VAL A 1 189 ? -20.398 -1.553 0.528 1.00 83.56 189 VAL A CA 1
ATOM 1455 C C . VAL A 1 189 ? -20.074 -1.292 1.989 1.00 83.56 189 VAL A C 1
ATOM 1457 O O . VAL A 1 189 ? -20.476 -2.066 2.856 1.00 83.56 189 VAL A O 1
ATOM 1460 N N . PHE A 1 190 ? -19.338 -0.215 2.249 1.00 92.19 190 PHE A N 1
ATOM 1461 C CA . PHE A 1 190 ? -18.891 0.168 3.583 1.00 92.19 190 PHE A CA 1
ATOM 1462 C C . PHE A 1 190 ? -19.618 1.425 4.058 1.00 92.19 190 PHE A C 1
ATOM 1464 O O . PHE A 1 190 ? -19.697 2.416 3.334 1.00 92.19 190 PHE A O 1
ATOM 1471 N N . GLU A 1 191 ? -20.131 1.380 5.282 1.00 94.69 191 GLU A N 1
ATOM 1472 C CA . GLU A 1 191 ? -20.751 2.505 5.978 1.00 94.69 191 GLU A CA 1
ATOM 1473 C C . GLU A 1 191 ? -19.825 3.025 7.080 1.00 94.69 191 GLU A C 1
ATOM 1475 O O . GLU A 1 191 ? -19.148 2.250 7.759 1.00 94.69 191 GLU A O 1
ATOM 1480 N N . LYS A 1 192 ? -19.805 4.343 7.290 1.00 97.19 192 LYS A N 1
ATOM 1481 C CA . LYS A 1 192 ? -19.056 4.961 8.386 1.00 97.19 192 LYS A CA 1
ATOM 1482 C C . LYS A 1 192 ? -19.785 4.734 9.708 1.00 97.19 192 LYS A C 1
ATOM 1484 O O . LYS A 1 192 ? -20.918 5.175 9.872 1.00 97.19 192 LYS A O 1
ATOM 1489 N N . ILE A 1 193 ? -19.097 4.121 10.667 1.00 97.25 193 ILE A N 1
ATOM 1490 C CA . ILE A 1 193 ? -19.617 3.855 12.018 1.00 97.25 193 ILE A CA 1
ATOM 1491 C C . ILE A 1 193 ? -18.919 4.684 13.102 1.00 97.25 193 ILE A C 1
ATOM 1493 O O . ILE A 1 193 ? -19.436 4.828 14.208 1.00 97.25 193 ILE A O 1
ATOM 1497 N N . GLY A 1 194 ? -17.755 5.267 12.802 1.00 95.38 194 GLY A N 1
ATOM 1498 C CA . GLY A 1 194 ? -16.993 6.046 13.775 1.00 95.38 194 GLY A CA 1
ATOM 1499 C C . GLY A 1 194 ? -15.999 7.016 13.148 1.00 95.38 194 GLY A C 1
ATOM 1500 O O . GLY A 1 194 ? -15.710 6.963 11.953 1.00 95.38 194 GLY A O 1
ATOM 1501 N N . ASN A 1 195 ? -15.476 7.921 13.974 1.00 94.38 195 ASN A N 1
ATOM 1502 C CA . ASN A 1 195 ? -14.416 8.856 13.609 1.00 94.38 195 ASN A CA 1
ATOM 1503 C C . ASN A 1 195 ? -13.540 9.161 14.829 1.00 94.38 195 ASN A C 1
ATOM 1505 O O . ASN A 1 195 ? -14.075 9.388 15.913 1.00 94.38 195 ASN A O 1
ATOM 150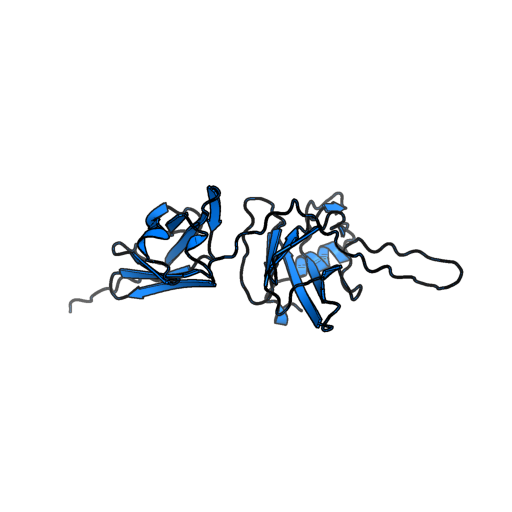9 N N . GLN A 1 196 ? -12.224 9.219 14.646 1.00 91.94 196 GLN A N 1
ATOM 1510 C CA . GLN A 1 196 ? -11.276 9.680 15.663 1.00 91.94 196 GLN A CA 1
ATOM 1511 C C . GLN A 1 196 ? -10.276 10.649 15.049 1.00 91.94 196 GLN A C 1
ATOM 1513 O O . GLN A 1 196 ? -9.697 10.349 14.007 1.00 91.94 196 GLN A O 1
ATOM 1518 N N . THR A 1 197 ? -10.038 11.796 15.688 1.00 90.62 197 THR A N 1
ATOM 1519 C CA . THR A 1 197 ? -8.989 12.711 15.222 1.00 90.62 197 THR A CA 1
ATOM 1520 C C . THR A 1 197 ? -7.642 12.307 15.804 1.00 90.62 197 THR A C 1
ATOM 1522 O O . THR A 1 197 ? -7.543 11.860 16.946 1.00 90.62 197 THR A O 1
ATOM 1525 N N . ALA A 1 198 ? -6.568 12.476 15.037 1.00 82.56 198 ALA A N 1
ATOM 1526 C CA . ALA A 1 198 ? -5.239 12.100 15.518 1.00 82.56 198 ALA A CA 1
ATOM 1527 C C . ALA A 1 198 ? -4.770 12.984 16.690 1.00 82.56 198 ALA A C 1
ATOM 1529 O O . ALA A 1 198 ? -4.032 12.526 17.563 1.00 82.56 198 ALA A O 1
ATOM 1530 N N . ALA A 1 199 ? -5.256 14.230 16.751 1.00 77.69 199 ALA A N 1
ATOM 1531 C CA . ALA A 1 199 ? -4.982 15.172 17.834 1.00 77.69 199 ALA A CA 1
ATOM 1532 C C . ALA A 1 199 ? -5.567 14.733 19.189 1.00 77.69 199 ALA A C 1
ATOM 1534 O O . ALA A 1 199 ? -4.997 15.060 20.226 1.00 77.69 199 ALA A O 1
ATOM 1535 N N . GLN A 1 200 ? -6.665 13.965 19.198 1.00 76.12 200 GLN A N 1
ATOM 1536 C CA . GLN A 1 200 ? -7.307 13.499 20.435 1.00 76.12 200 GLN A CA 1
ATOM 1537 C C . GLN A 1 200 ? -6.442 12.526 21.242 1.00 76.12 200 GLN A C 1
ATOM 1539 O O . GLN A 1 200 ? -6.699 12.323 22.424 1.00 76.12 200 GLN A O 1
ATOM 1544 N N . ASN A 1 201 ? -5.421 11.926 20.628 1.00 71.00 201 ASN A N 1
ATOM 1545 C CA . ASN A 1 201 ? -4.647 10.854 21.241 1.00 71.00 201 ASN A CA 1
ATOM 1546 C C . ASN A 1 201 ? -3.283 11.317 21.790 1.00 71.00 201 ASN A C 1
ATOM 1548 O O . ASN A 1 201 ? -2.388 10.500 21.956 1.00 71.00 201 ASN A O 1
ATOM 1552 N N . ASN A 1 202 ? -3.088 12.621 22.044 1.00 73.75 202 ASN A N 1
ATOM 1553 C CA . ASN A 1 202 ? -1.899 13.195 22.709 1.00 73.75 202 ASN A CA 1
ATOM 1554 C C . ASN A 1 202 ? -0.538 12.694 22.173 1.00 73.75 202 ASN A C 1
ATOM 1556 O O . ASN A 1 202 ? 0.398 12.456 22.933 1.00 73.75 202 ASN A O 1
ATOM 1560 N N . GLY A 1 203 ? -0.417 12.495 20.857 1.00 69.88 203 GLY A N 1
ATOM 1561 C CA . GLY A 1 203 ? 0.813 11.987 20.236 1.00 69.88 203 GLY A CA 1
ATOM 1562 C C . GLY A 1 203 ? 1.011 10.467 20.335 1.00 69.88 203 GLY A C 1
ATOM 1563 O O . GLY A 1 203 ? 1.976 9.941 19.778 1.00 69.88 203 GLY A O 1
ATOM 1564 N N . ALA A 1 204 ? 0.090 9.732 20.963 1.00 78.00 204 ALA A N 1
ATOM 1565 C CA . ALA A 1 204 ? 0.088 8.279 20.935 1.00 78.00 204 ALA A CA 1
ATOM 1566 C C . ALA A 1 204 ? -0.101 7.757 19.506 1.00 78.00 204 ALA A C 1
ATOM 1568 O O . ALA A 1 204 ? -0.711 8.386 18.637 1.00 78.00 204 ALA A O 1
ATOM 1569 N N . ARG A 1 205 ? 0.481 6.583 19.271 1.00 84.69 205 ARG A N 1
ATOM 1570 C CA . ARG A 1 205 ? 0.531 5.914 17.968 1.00 84.69 205 ARG A CA 1
ATOM 1571 C C . ARG A 1 205 ? -0.511 4.813 17.823 1.00 84.69 205 ARG A C 1
ATOM 1573 O O . ARG A 1 205 ? -0.700 4.327 16.720 1.00 84.69 205 ARG A O 1
ATOM 1580 N N . ASN A 1 206 ? -1.171 4.433 18.914 1.00 89.25 206 ASN A N 1
ATOM 1581 C CA . ASN A 1 206 ? -2.114 3.321 18.971 1.00 89.25 206 ASN A CA 1
ATOM 1582 C C . ASN A 1 206 ? -3.519 3.846 19.223 1.00 89.25 206 ASN A C 1
ATOM 1584 O O . ASN A 1 206 ? -3.733 4.627 20.146 1.00 89.25 206 ASN A O 1
ATOM 1588 N N . PHE A 1 207 ? -4.465 3.374 18.433 1.00 92.56 207 PHE A N 1
ATOM 1589 C CA . PHE A 1 207 ? -5.848 3.805 18.436 1.00 92.56 207 PHE A CA 1
ATOM 1590 C C . PHE A 1 207 ? -6.755 2.581 18.499 1.00 92.56 207 PHE A C 1
ATOM 1592 O O . PHE A 1 207 ? -6.388 1.483 18.069 1.00 92.56 207 PHE A O 1
ATOM 1599 N N . ASN A 1 208 ? -7.943 2.767 19.062 1.00 94.38 208 ASN A N 1
ATOM 1600 C CA . ASN A 1 208 ? -8.948 1.721 19.116 1.00 94.38 208 ASN A CA 1
ATOM 1601 C C . ASN A 1 208 ? -10.356 2.308 19.059 1.00 94.38 208 ASN A C 1
ATOM 1603 O O . ASN A 1 208 ? -10.597 3.422 19.517 1.00 94.38 208 ASN A O 1
ATOM 1607 N N . TYR A 1 209 ? -11.282 1.528 18.521 1.00 95.88 209 TYR A N 1
ATOM 1608 C CA . TYR A 1 209 ? -12.701 1.829 18.451 1.00 95.88 209 TYR A CA 1
ATOM 1609 C C . TYR A 1 209 ? -13.494 0.564 18.787 1.00 95.88 209 TYR A C 1
ATOM 1611 O O . TYR A 1 209 ? -13.118 -0.533 18.373 1.00 95.88 209 TYR A O 1
ATOM 1619 N N . THR A 1 210 ? -14.588 0.710 19.534 1.00 97.06 210 THR A N 1
ATOM 1620 C CA . THR A 1 210 ? -15.465 -0.412 19.894 1.00 97.06 210 THR A CA 1
ATOM 1621 C C . THR A 1 210 ? -16.800 -0.286 19.167 1.00 97.06 210 THR A C 1
ATOM 1623 O O . THR A 1 210 ? -17.557 0.644 19.435 1.00 97.06 210 THR A O 1
ATOM 1626 N N . ASP A 1 211 ? -17.100 -1.229 18.272 1.00 96.69 211 ASP A N 1
ATOM 1627 C CA . ASP A 1 211 ? -18.427 -1.380 17.671 1.00 96.69 211 ASP A CA 1
ATOM 1628 C C . ASP A 1 211 ? -19.309 -2.213 18.608 1.00 96.69 211 ASP A C 1
ATOM 1630 O O . ASP A 1 211 ? -19.079 -3.408 18.801 1.00 96.69 211 ASP A O 1
ATOM 1634 N N . VAL A 1 212 ? -20.306 -1.568 19.212 1.00 95.25 212 VAL A N 1
ATOM 1635 C CA . VAL A 1 212 ? -21.256 -2.199 20.145 1.00 95.25 212 VAL A CA 1
ATOM 1636 C C . VAL A 1 212 ? -22.508 -2.749 19.456 1.00 95.25 212 VAL A C 1
ATOM 1638 O O . VAL A 1 212 ? -23.319 -3.409 20.096 1.00 95.25 212 VAL A O 1
ATOM 1641 N N . ASN A 1 213 ? -22.674 -2.492 18.155 1.00 91.75 213 ASN A N 1
ATOM 1642 C CA . ASN A 1 213 ? -23.872 -2.829 17.387 1.00 91.75 213 ASN A CA 1
ATOM 1643 C C . ASN A 1 213 ? -23.517 -3.737 16.204 1.00 91.75 213 ASN A C 1
ATOM 1645 O O . ASN A 1 213 ? -23.902 -3.452 15.067 1.00 91.75 213 ASN A O 1
ATOM 1649 N N . ILE A 1 214 ? -22.752 -4.805 16.453 1.00 93.81 214 ILE A N 1
ATOM 1650 C CA . ILE A 1 214 ? -22.293 -5.707 15.391 1.00 93.81 214 ILE A CA 1
ATOM 1651 C C . ILE A 1 214 ? -23.484 -6.490 14.798 1.00 93.81 214 ILE A C 1
ATOM 1653 O O . ILE A 1 214 ? -24.171 -7.199 15.541 1.00 93.81 214 ILE A O 1
ATOM 1657 N N . PRO A 1 215 ? -23.698 -6.462 13.469 1.00 92.44 215 PRO A N 1
ATOM 1658 C CA . PRO A 1 215 ? -24.678 -7.317 12.801 1.00 92.44 215 PRO A CA 1
ATOM 1659 C C . PRO A 1 215 ? -24.410 -8.815 13.009 1.00 92.44 215 PRO A C 1
ATOM 1661 O O . PRO A 1 215 ? -23.286 -9.226 13.298 1.00 92.44 215 PRO A O 1
ATOM 1664 N N . ALA A 1 216 ? -25.432 -9.656 12.845 1.00 90.94 216 ALA A N 1
ATOM 1665 C CA . ALA A 1 216 ? -25.245 -11.106 12.813 1.00 90.94 216 ALA A CA 1
ATOM 1666 C C . ALA A 1 216 ? -24.510 -11.536 11.530 1.00 90.94 216 ALA A C 1
ATOM 1668 O O . ALA A 1 216 ? -24.721 -10.961 10.464 1.00 90.94 216 ALA A O 1
ATOM 1669 N N . GLY A 1 217 ? -23.680 -12.576 11.627 1.00 91.12 217 GLY A N 1
ATOM 1670 C CA . GLY A 1 217 ? -22.926 -13.117 10.491 1.00 91.12 217 GLY A CA 1
ATOM 1671 C C . GLY A 1 217 ? -21.501 -12.568 10.378 1.00 91.12 217 GLY A C 1
ATOM 1672 O O . GLY A 1 217 ? -20.902 -12.146 11.369 1.00 91.12 217 GLY A O 1
ATOM 1673 N N . ILE A 1 218 ? -20.919 -12.642 9.177 1.00 90.62 218 ILE A N 1
ATOM 1674 C CA . ILE A 1 218 ? -19.571 -12.119 8.921 1.00 90.62 218 ILE A CA 1
ATOM 1675 C C . ILE A 1 218 ? -19.657 -10.605 8.759 1.00 90.62 218 ILE A C 1
ATOM 1677 O O . ILE A 1 218 ? -20.455 -10.098 7.974 1.00 90.62 218 ILE A O 1
ATOM 1681 N N . VAL A 1 219 ? -18.809 -9.895 9.494 1.00 93.19 219 VAL A N 1
ATOM 1682 C CA . VAL A 1 219 ? -18.732 -8.438 9.458 1.00 93.19 219 VAL A CA 1
ATOM 1683 C C . VAL A 1 219 ? -17.312 -8.031 9.115 1.00 93.19 219 VAL A C 1
ATOM 1685 O O . VAL A 1 219 ? -16.349 -8.559 9.673 1.00 93.19 219 VAL A O 1
ATOM 1688 N N . TYR A 1 220 ? -17.196 -7.096 8.182 1.00 92.81 220 TYR A N 1
ATOM 1689 C CA . TYR A 1 220 ? -15.946 -6.587 7.644 1.00 92.81 220 TYR A CA 1
ATOM 1690 C C . TYR A 1 220 ? -15.713 -5.165 8.141 1.00 92.81 220 TYR A C 1
ATOM 1692 O O . TYR A 1 220 ? -16.640 -4.361 8.180 1.00 92.81 220 TYR A O 1
ATOM 1700 N N . TYR A 1 221 ? -14.468 -4.842 8.464 1.00 93.62 221 TYR A N 1
ATOM 1701 C CA . TYR A 1 221 ? -14.045 -3.532 8.933 1.00 93.62 221 TYR A CA 1
ATOM 1702 C C . TYR A 1 221 ? -12.856 -3.038 8.124 1.00 93.62 221 TYR A C 1
ATOM 1704 O O . TYR A 1 221 ? -11.975 -3.819 7.759 1.00 93.62 221 TYR A O 1
ATOM 1712 N N . ARG A 1 222 ? -12.806 -1.729 7.901 1.00 91.25 222 ARG A N 1
ATOM 1713 C CA . ARG A 1 222 ? -11.631 -1.011 7.397 1.00 91.25 222 ARG A CA 1
ATOM 1714 C C . ARG A 1 222 ? -11.592 0.383 8.013 1.00 91.25 222 ARG A C 1
ATOM 1716 O O . ARG A 1 222 ? -12.591 0.854 8.552 1.00 91.25 222 ARG A O 1
ATOM 1723 N N . ILE A 1 223 ? -10.452 1.049 7.915 1.00 88.06 223 ILE A N 1
ATOM 1724 C CA . ILE A 1 223 ? -10.315 2.451 8.305 1.00 88.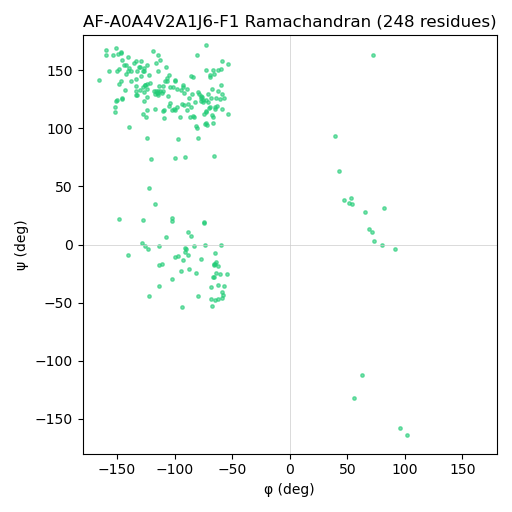06 223 ILE A CA 1
ATOM 1725 C C . ILE A 1 223 ? -9.994 3.260 7.070 1.00 88.06 223 ILE A C 1
ATOM 1727 O O . ILE A 1 223 ? -9.066 2.920 6.339 1.00 88.06 223 ILE A O 1
ATOM 1731 N N . LYS A 1 224 ? -10.733 4.347 6.879 1.00 84.44 224 LYS A N 1
ATOM 1732 C CA . LYS A 1 224 ? -10.360 5.428 5.982 1.00 84.44 224 LYS A CA 1
ATOM 1733 C C . LYS A 1 224 ? -9.521 6.434 6.757 1.00 84.44 224 LYS A C 1
ATOM 1735 O O . LYS A 1 224 ? -9.983 7.050 7.714 1.00 84.44 224 LYS A O 1
ATOM 1740 N N . VAL A 1 225 ? -8.270 6.580 6.369 1.00 79.88 225 VAL A N 1
ATOM 1741 C CA . VAL A 1 225 ? -7.327 7.509 6.984 1.00 79.88 225 VAL A CA 1
ATOM 1742 C C . VAL A 1 225 ? -7.375 8.824 6.225 1.00 79.88 225 VAL A C 1
ATOM 1744 O O . VAL A 1 225 ? -7.381 8.810 5.000 1.00 79.88 225 VAL A O 1
ATOM 1747 N N . ILE A 1 226 ? -7.410 9.942 6.947 1.00 81.50 226 ILE A N 1
ATOM 1748 C CA . ILE A 1 226 ? -7.391 11.301 6.406 1.00 81.50 226 ILE A CA 1
ATOM 1749 C C . ILE A 1 226 ? -6.122 11.985 6.909 1.00 81.50 226 ILE A C 1
ATOM 1751 O O . ILE A 1 226 ? -5.950 12.193 8.114 1.00 81.50 226 ILE A O 1
ATOM 1755 N N . GLU A 1 227 ? -5.233 12.339 5.992 1.00 75.56 227 GLU A N 1
ATOM 1756 C CA . GLU A 1 227 ? -3.986 13.045 6.272 1.00 75.56 227 GLU A CA 1
ATOM 1757 C C . GLU A 1 227 ? -4.207 14.553 6.453 1.00 75.56 227 GLU A C 1
ATOM 1759 O O . GLU A 1 227 ? -5.255 15.102 6.101 1.00 75.56 227 GLU A O 1
ATOM 1764 N N . LYS A 1 228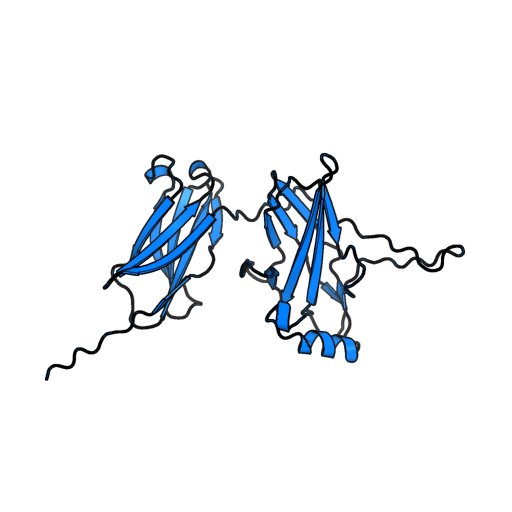 ? -3.229 15.246 7.051 1.00 72.12 228 LYS A N 1
ATOM 1765 C CA . LYS A 1 228 ? -3.313 16.704 7.275 1.00 72.12 228 LYS A CA 1
ATOM 1766 C C . LYS A 1 228 ? -3.351 17.532 5.991 1.00 72.12 228 LYS A C 1
ATOM 1768 O O . LYS A 1 228 ? -3.857 18.649 6.017 1.00 72.12 228 LYS A O 1
ATOM 1773 N N . ASP A 1 229 ? -2.822 17.000 4.900 1.00 67.75 229 ASP A N 1
ATOM 1774 C CA . ASP A 1 229 ? -2.849 17.617 3.572 1.00 67.75 229 ASP A CA 1
ATOM 1775 C C . ASP A 1 229 ? -4.165 17.350 2.810 1.00 67.75 229 ASP A C 1
ATOM 1777 O O . ASP A 1 229 ? -4.348 17.857 1.706 1.00 67.75 229 ASP A O 1
ATOM 1781 N N . GLY A 1 230 ? -5.098 16.594 3.406 1.00 59.19 230 GLY A N 1
ATOM 1782 C CA . GLY A 1 230 ? -6.401 16.261 2.829 1.00 59.19 230 GLY A CA 1
ATOM 1783 C C . GLY A 1 230 ? -6.432 14.959 2.023 1.00 59.19 230 GLY A C 1
ATOM 1784 O O . GLY A 1 230 ? -7.517 14.537 1.608 1.00 59.19 230 GLY A O 1
ATOM 1785 N N . ASN A 1 231 ? -5.293 14.285 1.838 1.00 62.75 231 ASN A N 1
ATOM 1786 C CA . ASN A 1 231 ? -5.254 12.976 1.194 1.00 62.75 231 ASN A CA 1
ATOM 1787 C C . ASN A 1 231 ? -5.959 11.916 2.047 1.00 62.75 231 ASN A C 1
ATOM 1789 O O . ASN A 1 231 ? -6.008 12.003 3.277 1.00 62.75 231 ASN A O 1
ATOM 1793 N N . ASN A 1 232 ? -6.537 10.904 1.393 1.00 72.38 232 ASN A N 1
ATOM 1794 C CA . ASN A 1 232 ? -7.152 9.785 2.097 1.00 72.38 232 ASN A CA 1
ATOM 1795 C C . ASN A 1 232 ? -6.894 8.433 1.429 1.00 72.38 232 ASN A C 1
ATOM 1797 O O . ASN A 1 232 ? -6.750 8.333 0.212 1.00 72.38 232 ASN A O 1
ATOM 1801 N N . PHE A 1 233 ? -6.830 7.391 2.254 1.00 68.75 233 PHE A N 1
ATOM 1802 C CA . PHE A 1 233 ? -6.589 6.007 1.846 1.00 68.75 233 PHE A CA 1
ATOM 1803 C C . PHE A 1 233 ? -7.261 5.037 2.822 1.00 68.75 233 PHE A C 1
ATOM 1805 O O . PHE A 1 233 ? -7.704 5.441 3.896 1.00 68.75 233 PHE A O 1
ATOM 1812 N N . TYR A 1 234 ? -7.328 3.751 2.471 1.00 77.50 234 TYR A N 1
ATOM 1813 C CA . TYR A 1 234 ? -7.963 2.725 3.302 1.00 77.50 234 TYR A CA 1
ATOM 1814 C C . TYR A 1 234 ? -6.953 1.695 3.817 1.00 77.50 234 TYR A C 1
ATOM 1816 O O . TYR A 1 234 ? -5.964 1.388 3.150 1.00 77.50 234 TYR A O 1
ATOM 1824 N N . THR A 1 235 ? -7.210 1.130 4.996 1.00 75.56 235 THR A N 1
ATOM 1825 C CA . THR A 1 235 ? -6.486 -0.049 5.496 1.00 75.56 235 THR A CA 1
ATOM 1826 C C . THR A 1 235 ? -6.883 -1.318 4.742 1.00 75.56 235 THR A C 1
ATOM 1828 O O . THR A 1 235 ? -7.889 -1.357 4.031 1.00 75.56 235 THR A O 1
ATOM 1831 N N . LYS A 1 236 ? -6.155 -2.417 4.999 1.00 75.50 236 LYS A N 1
ATOM 1832 C CA . LYS A 1 236 ? -6.668 -3.768 4.725 1.00 75.50 236 LYS A CA 1
ATOM 1833 C C . LYS A 1 236 ? -8.031 -3.973 5.398 1.00 75.50 236 LYS A C 1
ATOM 1835 O O . LYS A 1 236 ? -8.324 -3.345 6.418 1.00 75.50 236 LYS A O 1
ATOM 1840 N N . ILE A 1 237 ? -8.825 -4.893 4.860 1.00 84.25 237 ILE A N 1
ATOM 1841 C CA . ILE A 1 237 ? -10.091 -5.304 5.466 1.00 84.25 237 ILE A CA 1
ATOM 1842 C C . ILE A 1 237 ? -9.811 -6.393 6.508 1.00 84.25 237 ILE A C 1
ATOM 1844 O O . ILE A 1 237 ? -9.141 -7.383 6.219 1.00 84.25 237 ILE A O 1
ATOM 1848 N N . ALA A 1 238 ? -10.334 -6.215 7.716 1.00 85.06 238 ALA A N 1
ATOM 1849 C CA . ALA A 1 238 ? -10.378 -7.242 8.750 1.00 85.06 238 ALA A CA 1
ATOM 1850 C C . ALA A 1 238 ? -11.809 -7.771 8.850 1.00 85.06 238 ALA A C 1
ATOM 1852 O O . ALA A 1 238 ? -12.755 -7.012 8.662 1.00 85.06 238 ALA A O 1
ATOM 1853 N N . SER A 1 239 ? -11.983 -9.057 9.144 1.00 89.75 239 SER A N 1
ATOM 1854 C CA . SER A 1 239 ? -13.314 -9.639 9.321 1.00 89.75 239 SER A CA 1
ATOM 1855 C C . SER A 1 239 ? -13.428 -10.362 10.651 1.00 89.75 239 SER A C 1
ATOM 1857 O O . SER A 1 239 ? -12.450 -10.906 11.165 1.00 89.75 239 SER A O 1
ATOM 1859 N N . ILE A 1 240 ? -14.637 -10.364 11.200 1.00 93.62 240 ILE A N 1
ATOM 1860 C CA . ILE A 1 240 ? -15.016 -11.164 12.361 1.00 93.62 240 ILE A CA 1
ATOM 1861 C C . ILE A 1 240 ? -16.291 -11.935 12.037 1.00 93.62 240 ILE A C 1
ATOM 1863 O O . ILE A 1 240 ? -17.072 -11.535 11.175 1.00 93.62 240 ILE A O 1
ATOM 1867 N N . ASN A 1 241 ? -16.528 -13.027 12.759 1.00 92.00 241 ASN A N 1
ATOM 1868 C CA . ASN A 1 241 ? -17.772 -13.779 12.654 1.00 92.00 241 ASN A CA 1
ATOM 1869 C C . ASN A 1 241 ? -18.608 -13.594 13.925 1.00 92.00 241 ASN A C 1
ATOM 1871 O O . ASN A 1 241 ? -18.282 -14.123 14.994 1.00 92.00 241 ASN A O 1
ATOM 1875 N N . ASN A 1 242 ? -19.706 -12.852 13.810 1.00 90.94 242 ASN A N 1
ATOM 1876 C CA . ASN A 1 242 ? -20.676 -12.688 14.875 1.00 90.94 242 ASN A CA 1
ATOM 1877 C C . ASN A 1 242 ? -21.775 -13.756 14.781 1.00 90.94 242 ASN A C 1
ATOM 1879 O O . ASN A 1 242 ? -22.907 -13.490 14.376 1.00 90.94 242 ASN A O 1
ATOM 1883 N N . LYS A 1 243 ? -21.434 -14.988 15.173 1.00 83.44 243 LYS A N 1
ATOM 1884 C CA . LYS A 1 243 ? -22.432 -16.046 15.360 1.00 83.44 243 LYS A CA 1
ATOM 1885 C C . LYS A 1 243 ? -23.379 -15.666 16.500 1.00 83.44 243 LYS A C 1
ATOM 1887 O O . LYS A 1 243 ? -22.910 -15.386 17.607 1.00 83.44 243 LYS A O 1
ATOM 1892 N N . VAL A 1 244 ? -24.682 -15.686 16.228 1.00 65.50 244 VAL A N 1
ATOM 1893 C CA . VAL A 1 244 ? -25.716 -15.692 17.267 1.00 65.50 244 VAL A CA 1
ATOM 1894 C C . VAL A 1 244 ? -25.627 -17.061 17.941 1.00 65.50 244 VAL A C 1
ATOM 1896 O O . VAL A 1 244 ? -25.740 -18.079 17.265 1.00 65.50 244 VAL A O 1
ATOM 1899 N N . GLN A 1 245 ? -25.330 -17.112 19.241 1.00 57.59 245 GLN A N 1
ATOM 1900 C CA . GLN A 1 245 ? -25.505 -18.358 19.986 1.00 57.59 245 GLN A CA 1
ATOM 1901 C C . GLN A 1 245 ? -27.005 -18.561 20.164 1.00 57.59 245 GLN A C 1
ATOM 1903 O O . GLN A 1 245 ? -27.653 -17.760 20.836 1.00 57.59 245 GLN A O 1
ATOM 1908 N N . GLU A 1 246 ? -27.554 -19.610 19.560 1.00 52.69 246 GLU A N 1
ATOM 1909 C CA . GLU A 1 246 ? -28.887 -20.072 19.920 1.00 52.69 246 GLU A CA 1
ATOM 1910 C C . GLU A 1 246 ? -28.825 -20.602 21.353 1.00 52.69 246 GLU A C 1
ATOM 1912 O O . GLU A 1 246 ? -28.177 -21.609 21.641 1.00 52.69 246 GLU A O 1
ATOM 1917 N N . SER A 1 247 ? -29.441 -19.877 22.284 1.00 52.69 247 SER A N 1
ATOM 1918 C CA . SER A 1 247 ? -29.705 -20.405 23.615 1.00 52.69 247 SER A CA 1
ATOM 1919 C C . SER A 1 247 ? -30.831 -21.426 23.487 1.00 52.69 247 SER A C 1
ATOM 1921 O O . SER A 1 247 ? -31.988 -21.050 23.320 1.00 52.69 247 SER A O 1
ATOM 1923 N N . PHE A 1 248 ? -30.500 -22.714 23.557 1.00 49.69 248 PHE A N 1
ATOM 1924 C CA . PHE A 1 248 ? -31.503 -23.741 23.814 1.00 49.69 248 PHE A CA 1
ATOM 1925 C C . PHE A 1 248 ? -32.005 -23.559 25.247 1.00 49.69 248 PHE A C 1
ATOM 1927 O O . PHE A 1 248 ? -31.257 -23.760 26.203 1.00 49.69 248 PHE A O 1
ATOM 1934 N N . VAL A 1 249 ? -33.261 -23.142 25.388 1.00 52.75 249 VAL A N 1
ATOM 1935 C CA . VAL A 1 249 ? -33.998 -23.288 26.643 1.00 52.75 249 VAL A CA 1
ATOM 1936 C C . VAL A 1 249 ? -34.548 -24.713 26.634 1.00 52.75 249 VAL A C 1
ATOM 1938 O O . VAL A 1 249 ? -35.384 -25.033 25.790 1.00 52.75 249 VAL A O 1
ATOM 1941 N N . VAL A 1 250 ? -34.001 -25.566 27.502 1.00 59.69 250 VAL A N 1
ATOM 1942 C CA . VAL A 1 250 ? -34.535 -26.902 27.821 1.00 59.69 250 VAL A CA 1
ATOM 1943 C C . VAL A 1 250 ? -35.456 -26.777 29.023 1.00 59.69 250 VAL A C 1
ATOM 1945 O O . VAL A 1 250 ? -35.073 -26.033 29.956 1.00 59.69 250 VAL A O 1
#

Solvent-accessible surface area (backbone atoms only — not comparable to full-atom values): 14541 Å² total; per-residue (Å²): 106,46,92,77,67,79,48,90,55,64,66,40,53,48,40,56,76,66,64,50,48,45,42,27,39,81,71,32,30,26,32,69,63,68,33,38,35,29,38,33,54,47,73,45,39,54,45,96,84,39,83,68,65,49,41,75,42,46,40,33,36,33,26,84,78,75,76,45,73,53,77,49,56,34,34,37,46,96,63,33,51,34,48,73,95,71,62,72,51,79,43,78,83,80,24,39,57,49,71,46,82,50,102,50,53,62,76,48,40,31,47,40,79,77,73,80,54,89,52,42,69,67,61,77,46,77,47,101,87,46,90,73,45,81,55,71,41,65,48,47,78,36,87,86,54,70,71,70,81,84,46,67,75,46,78,48,50,45,78,54,92,77,26,32,43,35,37,38,27,32,80,58,28,84,58,37,42,34,38,36,35,27,38,19,76,76,77,77,65,71,46,80,79,47,73,47,50,31,74,79,48,78,69,46,40,70,49,74,48,74,45,72,79,64,64,76,41,57,38,29,37,36,37,41,39,30,32,67,89,71,52,73,52,70,54,67,78,32,64,42,75,38,74,80,79,81,77,83,85,128

Foldseek 3Di:
DCVQQVDDCVQVVVCVVVVQFAWAQPQWEWADDWQKIKIFRQIQGPGDPDRDHWDKKKKKFFDVVVTDIDIFIWICDPLAIGGRPDDGPDDDPNGGMDMDGDPGGTDWMWTPPPVPTPYDPWPFDCDVPDRTDTDTDIHHYDPPPDPPCPFWPDWEWDDDPQKIKIKIFGDWLLFFAKKFKWKDPVVPDIDTDDMDGSVVVVGGGMDMDMGNPDDAAKMKIKIWTAGPVGDIDIDDIYIDHRHDPPPDDD